Protein AF-A0A399NZ68-F1 (afdb_monomer_lite)

Secondary structure (DSSP, 8-state):
--------------------------PPP-----------------------PPPPPPTT--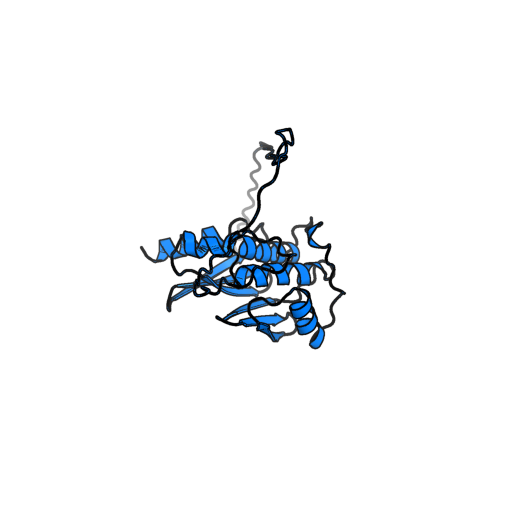SPTT--HHHHHHHHHHHHHHTSPTT---EEEEEE-SSEEEEEETTS-EEEEETT--HHHHHHHHHTTS--PPP-TTGGG---SS--HHHHHHHHHHHHHHHTHHHHHHSTT-EEEEEEEETTEEEEEEEETTEEEEEEEETTS---SHHHHHHHHHHHHT-

Organism: NCBI:txid28447

Structure (mmCIF, N/CA/C/O backbone):
data_AF-A0A399NZ68-F1
#
_entry.id   AF-A0A399NZ68-F1
#
loop_
_atom_site.group_PDB
_atom_site.id
_atom_site.type_symbol
_atom_site.label_atom_id
_atom_site.label_alt_id
_atom_site.label_comp_id
_atom_site.label_asym_id
_atom_site.label_entity_id
_atom_site.label_seq_id
_atom_site.pdbx_PDB_ins_code
_atom_site.Cartn_x
_atom_site.Cartn_y
_atom_site.Cartn_z
_atom_site.occupancy
_atom_site.B_iso_or_equiv
_atom_site.auth_seq_id
_atom_site.auth_comp_id
_atom_site.auth_asym_id
_atom_site.auth_atom_id
_atom_site.pdbx_PDB_model_num
ATOM 1 N N . MET A 1 1 ? -3.450 52.428 -11.343 1.00 41.16 1 MET A N 1
ATOM 2 C CA . MET A 1 1 ? -2.355 51.509 -11.701 1.00 41.16 1 MET A CA 1
ATOM 3 C C . MET A 1 1 ? -1.385 51.634 -10.557 1.00 41.16 1 MET A C 1
ATOM 5 O O . MET A 1 1 ? -0.646 52.602 -10.540 1.00 41.16 1 MET A O 1
ATOM 9 N N . ASP A 1 2 ? -1.506 50.747 -9.577 1.00 35.22 2 ASP A N 1
ATOM 10 C CA . ASP A 1 2 ? -0.612 50.694 -8.423 1.00 35.22 2 ASP A CA 1
ATOM 11 C C . ASP A 1 2 ? -0.151 49.241 -8.304 1.00 35.22 2 ASP A C 1
ATOM 13 O O . ASP A 1 2 ? -0.890 48.374 -7.840 1.00 35.22 2 ASP A O 1
ATOM 17 N N . GLU A 1 3 ? 1.039 48.981 -8.842 1.00 36.75 3 GLU A N 1
ATOM 18 C CA . GLU A 1 3 ? 1.852 47.810 -8.527 1.00 36.75 3 GLU A CA 1
ATOM 19 C C . GLU A 1 3 ? 2.617 48.120 -7.239 1.00 36.75 3 GLU A C 1
ATOM 21 O O . GLU A 1 3 ? 3.267 49.160 -7.132 1.00 36.75 3 GLU A O 1
ATOM 26 N N . VAL A 1 4 ? 2.550 47.214 -6.266 1.00 37.66 4 VAL A N 1
ATOM 27 C CA . VAL A 1 4 ? 3.495 47.185 -5.150 1.00 37.66 4 VAL A CA 1
ATOM 28 C C . VAL A 1 4 ? 4.084 45.785 -5.105 1.00 37.66 4 VAL A C 1
ATOM 30 O O . VAL A 1 4 ? 3.480 44.851 -4.581 1.00 37.66 4 VAL A O 1
ATOM 33 N N . ASP A 1 5 ? 5.260 45.682 -5.716 1.00 36.88 5 ASP A N 1
ATOM 34 C CA . ASP A 1 5 ? 6.226 44.606 -5.550 1.00 36.88 5 ASP A CA 1
ATOM 35 C C . ASP A 1 5 ? 6.805 44.667 -4.130 1.00 36.88 5 ASP A C 1
ATOM 37 O O . ASP A 1 5 ? 7.160 45.738 -3.627 1.00 36.88 5 ASP A O 1
ATOM 41 N N . GLY A 1 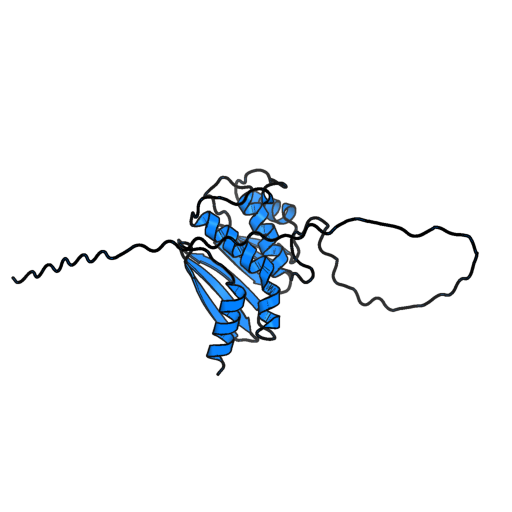6 ? 6.886 43.514 -3.474 1.00 32.22 6 GLY A N 1
ATOM 42 C CA . GLY A 1 6 ? 7.329 43.377 -2.090 1.00 32.22 6 GLY A CA 1
ATOM 43 C C . GLY A 1 6 ? 8.318 42.234 -1.937 1.00 32.22 6 GLY A C 1
ATOM 44 O O . GLY A 1 6 ? 8.004 41.222 -1.317 1.00 32.22 6 GLY A O 1
ATOM 45 N N . ASP A 1 7 ? 9.506 42.415 -2.505 1.00 33.31 7 ASP A N 1
ATOM 46 C CA . ASP A 1 7 ? 10.694 41.609 -2.238 1.00 33.31 7 ASP A CA 1
ATOM 47 C C . ASP A 1 7 ? 11.224 41.918 -0.824 1.00 33.31 7 ASP A C 1
ATOM 49 O O . ASP A 1 7 ? 11.612 43.050 -0.526 1.00 33.31 7 ASP A O 1
ATOM 53 N N . GLN A 1 8 ? 11.232 40.921 0.066 1.00 36.78 8 GLN A N 1
ATOM 54 C CA . GLN A 1 8 ? 12.065 40.931 1.271 1.00 36.78 8 GLN A CA 1
ATOM 55 C C . GLN A 1 8 ? 12.627 39.537 1.548 1.00 36.78 8 GLN A C 1
ATOM 57 O O . GLN A 1 8 ? 12.074 38.731 2.297 1.00 36.78 8 GLN A O 1
ATOM 62 N N . ALA A 1 9 ? 13.812 39.309 0.991 1.00 34.22 9 ALA A N 1
ATOM 63 C CA . ALA A 1 9 ? 14.782 38.361 1.502 1.00 34.22 9 ALA A CA 1
ATOM 64 C C . ALA A 1 9 ? 15.204 38.718 2.942 1.00 34.22 9 ALA A C 1
ATOM 66 O O . ALA A 1 9 ? 15.652 39.832 3.227 1.00 34.22 9 ALA A O 1
ATOM 67 N N . ARG A 1 10 ? 15.159 37.731 3.844 1.00 35.47 10 ARG A N 1
ATOM 68 C CA . ARG A 1 10 ? 15.997 37.701 5.049 1.00 35.47 10 ARG A CA 1
ATOM 69 C C . ARG A 1 10 ? 16.620 36.323 5.213 1.00 35.47 10 ARG A C 1
ATOM 71 O O . ARG A 1 10 ? 15.967 35.363 5.603 1.00 35.47 10 ARG A O 1
ATOM 78 N N . ALA A 1 11 ? 17.913 36.276 4.919 1.00 34.78 11 ALA A N 1
ATOM 79 C CA . ALA A 1 11 ? 18.830 35.255 5.382 1.00 34.78 11 ALA A CA 1
ATOM 80 C C . ALA A 1 11 ? 19.182 35.510 6.855 1.00 34.78 11 ALA A C 1
ATOM 82 O O . ALA A 1 11 ? 19.530 36.639 7.196 1.00 34.78 11 ALA A O 1
ATOM 83 N N . THR A 1 12 ? 19.162 34.463 7.682 1.00 36.25 12 THR A N 1
ATOM 84 C CA . THR A 1 12 ? 19.993 34.354 8.893 1.00 36.25 12 THR A CA 1
ATOM 85 C C . THR A 1 12 ? 20.240 32.883 9.240 1.00 36.25 12 THR A C 1
ATOM 87 O O . THR A 1 12 ? 19.307 32.147 9.544 1.00 36.25 12 THR A O 1
ATOM 90 N N . ASP A 1 13 ? 21.522 32.515 9.185 1.00 32.19 13 ASP A N 1
ATOM 91 C CA . ASP A 1 13 ? 22.284 31.668 10.112 1.00 32.19 13 ASP A CA 1
ATOM 92 C C . ASP A 1 13 ? 21.803 30.252 10.477 1.00 32.19 13 ASP A C 1
ATOM 94 O O . ASP A 1 13 ? 21.139 30.003 11.477 1.00 32.19 13 ASP A O 1
ATOM 98 N N . GLY A 1 14 ? 22.339 29.274 9.741 1.00 34.97 14 GLY A N 1
ATOM 99 C CA . GLY A 1 14 ? 23.570 28.599 10.172 1.00 34.97 14 GLY A CA 1
ATOM 100 C C . GLY A 1 14 ? 23.634 28.070 11.609 1.00 34.97 14 GLY A C 1
ATOM 101 O O . GLY A 1 14 ? 24.333 28.632 12.452 1.00 34.97 14 GLY A O 1
ATOM 102 N N . ARG A 1 15 ? 23.064 26.885 11.851 1.00 30.00 15 ARG A N 1
ATOM 103 C CA . ARG A 1 15 ? 23.614 25.947 12.840 1.00 30.00 15 ARG A CA 1
ATOM 104 C C . ARG A 1 15 ? 23.303 24.504 12.456 1.00 30.00 15 ARG A C 1
ATOM 106 O O . ARG A 1 15 ? 22.198 24.011 12.641 1.00 30.00 15 ARG A O 1
ATOM 113 N N . ALA A 1 16 ? 24.321 23.842 11.915 1.00 32.91 16 ALA A N 1
ATOM 114 C CA . ALA A 1 16 ? 24.354 22.402 11.742 1.00 32.91 16 ALA A CA 1
ATOM 115 C C . ALA A 1 16 ? 24.299 21.720 13.116 1.00 32.91 16 ALA A C 1
ATOM 117 O O . ALA A 1 16 ? 25.140 21.984 13.978 1.00 32.91 16 ALA A O 1
ATOM 118 N N . VAL A 1 17 ? 23.336 20.820 13.299 1.00 30.62 17 VAL A N 1
ATOM 119 C CA . VAL A 1 17 ? 23.383 19.792 14.338 1.00 30.62 17 VAL A CA 1
ATOM 120 C C . VAL A 1 17 ? 23.334 18.453 13.622 1.00 30.62 17 VAL A C 1
ATOM 122 O O . VAL A 1 17 ? 22.284 17.959 13.231 1.00 30.62 17 VAL A O 1
ATOM 125 N N . VAL A 1 18 ? 24.526 17.902 13.416 1.00 32.44 18 VAL A N 1
ATOM 126 C CA . VAL A 1 18 ? 24.733 16.489 13.117 1.00 32.44 18 VAL A CA 1
ATOM 127 C C . VAL A 1 18 ? 24.397 15.728 14.396 1.00 32.44 18 VAL A C 1
ATOM 129 O O . VAL A 1 18 ? 25.092 15.888 15.399 1.00 32.44 18 VAL A O 1
ATOM 132 N N . MET A 1 19 ? 23.353 14.902 14.377 1.00 29.70 19 MET A N 1
ATOM 133 C CA . MET A 1 19 ? 23.201 13.829 15.356 1.00 29.70 19 MET A CA 1
ATOM 134 C C . MET A 1 19 ? 23.033 12.491 14.649 1.00 29.70 19 MET A C 1
ATOM 136 O O . MET A 1 19 ? 21.978 12.115 14.155 1.00 29.70 19 MET A O 1
ATOM 140 N N . THR A 1 20 ? 24.167 11.807 14.618 1.00 34.94 20 THR A N 1
ATOM 141 C CA . THR A 1 20 ? 24.383 10.381 14.431 1.00 34.94 20 THR A CA 1
ATOM 142 C C . THR A 1 20 ? 23.454 9.554 15.322 1.00 34.94 20 THR A C 1
ATOM 144 O O . THR A 1 20 ? 23.453 9.736 16.538 1.00 34.94 20 THR A O 1
ATOM 147 N N . ALA A 1 21 ? 22.767 8.567 14.751 1.00 31.02 21 ALA A N 1
ATOM 148 C CA . ALA A 1 21 ? 22.243 7.430 15.502 1.00 31.02 21 ALA A CA 1
ATOM 149 C C . ALA A 1 21 ? 22.487 6.141 14.707 1.00 31.02 21 ALA A C 1
ATOM 151 O O . ALA A 1 21 ? 21.628 5.626 14.003 1.00 31.02 21 ALA A O 1
ATOM 152 N N . ALA A 1 22 ? 23.715 5.641 14.822 1.00 31.78 22 ALA A N 1
ATOM 153 C CA . ALA A 1 22 ? 24.040 4.246 14.588 1.00 31.78 22 ALA A CA 1
ATOM 154 C C . ALA A 1 22 ? 24.006 3.534 15.945 1.00 31.78 22 ALA A C 1
ATOM 156 O O . ALA A 1 22 ? 24.770 3.908 16.830 1.00 31.78 22 ALA A O 1
ATOM 157 N N . MET A 1 23 ? 23.170 2.509 16.111 1.00 30.14 23 MET A N 1
ATOM 158 C CA . MET A 1 23 ? 23.313 1.482 17.156 1.00 30.14 23 MET A CA 1
ATOM 159 C C . MET A 1 23 ? 22.430 0.284 16.771 1.00 30.14 23 MET A C 1
ATOM 161 O O . MET A 1 23 ? 21.221 0.411 16.668 1.00 30.14 23 MET A O 1
ATOM 165 N N . HIS A 1 24 ? 23.024 -0.797 16.260 1.00 28.67 24 HIS A N 1
ATOM 166 C CA . HIS A 1 24 ? 23.594 -1.943 16.992 1.00 28.67 24 HIS A CA 1
ATOM 167 C C . HIS A 1 24 ? 22.546 -2.947 17.491 1.00 28.67 24 HIS A C 1
ATOM 169 O O . HIS A 1 24 ? 21.906 -2.739 18.513 1.00 28.67 24 HIS A O 1
ATOM 175 N N . ALA A 1 25 ? 22.539 -4.122 16.858 1.00 29.34 25 ALA A N 1
ATOM 176 C CA . ALA A 1 25 ? 22.266 -5.391 17.527 1.00 29.34 25 ALA A CA 1
ATOM 177 C C . ALA A 1 25 ? 23.170 -6.491 16.938 1.00 29.34 25 AL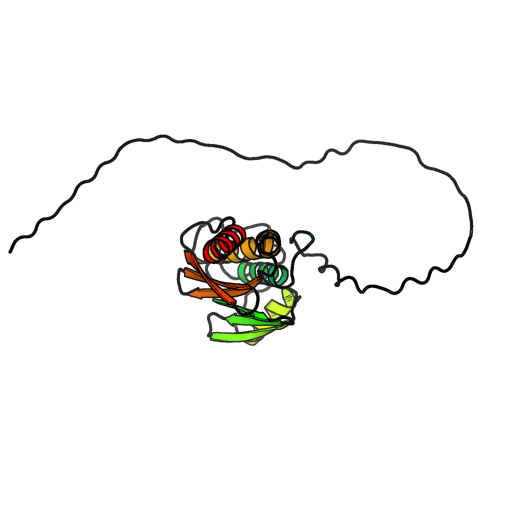A A C 1
ATOM 179 O O . ALA A 1 25 ? 22.733 -7.397 16.238 1.00 29.34 25 ALA A O 1
ATOM 180 N N . ARG A 1 26 ? 24.477 -6.398 17.221 1.00 29.95 26 ARG A N 1
ATOM 181 C CA . ARG A 1 26 ? 25.366 -7.569 17.248 1.00 29.95 26 ARG A CA 1
ATOM 182 C C . ARG A 1 26 ? 25.189 -8.212 18.619 1.00 29.95 26 ARG A C 1
ATOM 184 O O . ARG A 1 26 ? 25.733 -7.702 19.595 1.00 29.95 26 ARG A O 1
ATOM 191 N N . MET A 1 27 ? 24.425 -9.299 18.701 1.00 30.20 27 MET A N 1
ATOM 192 C CA . MET A 1 27 ? 24.427 -10.144 19.891 1.00 30.20 27 MET A CA 1
ATOM 193 C C . MET A 1 27 ? 25.594 -11.128 19.834 1.00 30.20 27 MET A C 1
ATOM 195 O O . MET A 1 27 ? 25.846 -11.813 18.846 1.00 30.20 27 MET A O 1
ATOM 199 N N . THR A 1 28 ? 26.335 -11.102 20.928 1.00 32.81 28 THR A N 1
ATOM 200 C CA . THR A 1 28 ? 27.542 -11.842 21.263 1.00 32.81 28 THR A CA 1
ATOM 201 C C . THR A 1 28 ? 27.282 -13.336 21.430 1.00 32.81 28 THR A C 1
ATOM 203 O O . THR A 1 28 ? 26.362 -13.739 22.136 1.00 32.81 28 THR A O 1
ATOM 206 N N . SER A 1 29 ? 28.163 -14.142 20.839 1.00 30.84 29 SER A N 1
ATOM 207 C CA . SER A 1 29 ? 28.297 -15.583 21.054 1.00 30.84 29 SER A CA 1
ATOM 208 C C . SER A 1 29 ? 29.484 -15.853 21.980 1.00 30.84 29 SER A C 1
ATOM 210 O O . SER A 1 29 ? 30.611 -15.586 21.575 1.00 30.84 29 SER A O 1
ATOM 212 N N . THR A 1 30 ? 29.220 -16.432 23.153 1.00 30.89 30 THR A N 1
ATOM 213 C CA . THR A 1 30 ? 30.100 -17.265 24.011 1.00 30.89 30 THR A CA 1
ATOM 214 C C . THR A 1 30 ? 29.266 -17.663 25.244 1.00 30.89 30 THR A C 1
ATOM 216 O O . THR A 1 30 ? 28.524 -16.834 25.749 1.00 30.89 30 THR A O 1
ATOM 219 N N . ALA A 1 31 ? 29.304 -18.841 25.867 1.00 30.75 31 ALA A N 1
ATOM 220 C CA . ALA A 1 31 ? 29.816 -20.177 25.589 1.00 30.75 31 ALA A CA 1
ATOM 221 C C . ALA A 1 31 ? 29.269 -21.111 26.709 1.00 30.75 31 ALA A C 1
ATOM 223 O O . ALA A 1 31 ? 29.082 -20.663 27.836 1.00 30.75 31 ALA A O 1
ATOM 224 N N . TRP A 1 32 ? 29.117 -22.404 26.388 1.00 26.27 32 TRP A N 1
ATOM 225 C CA . TRP A 1 32 ? 29.186 -23.597 27.266 1.00 26.27 32 TRP A CA 1
ATOM 226 C C . TRP A 1 32 ? 28.083 -23.923 28.295 1.00 26.27 32 TRP A C 1
ATOM 228 O O . TRP A 1 32 ? 27.949 -23.265 29.321 1.00 26.27 32 TRP A O 1
ATOM 238 N N . SER A 1 33 ? 27.479 -25.116 28.143 1.00 30.62 33 SER A N 1
ATOM 239 C CA . SER A 1 33 ? 27.712 -26.255 29.062 1.00 30.62 33 SER A CA 1
ATOM 240 C C . SER A 1 33 ? 27.206 -27.604 28.508 1.00 30.62 33 SER A C 1
ATOM 242 O O . SER A 1 33 ? 26.068 -27.715 28.075 1.00 30.62 33 SER A O 1
ATOM 244 N N . ALA A 1 34 ? 28.122 -28.582 28.537 1.00 31.95 34 ALA A N 1
ATOM 245 C CA . ALA A 1 34 ? 28.011 -30.038 28.736 1.00 31.95 34 ALA A CA 1
ATOM 246 C C . ALA A 1 34 ? 26.815 -30.856 28.181 1.00 31.95 34 ALA A C 1
ATOM 248 O O . ALA A 1 34 ? 25.660 -30.636 28.522 1.00 31.95 34 ALA A O 1
ATOM 249 N N . GLY A 1 35 ? 27.147 -31.915 27.427 1.00 27.14 35 GLY A N 1
ATOM 250 C CA . GLY A 1 35 ? 26.267 -33.053 27.116 1.00 27.14 35 GLY A CA 1
ATOM 251 C C . GLY A 1 35 ? 26.338 -34.209 28.151 1.00 27.14 35 GLY A C 1
ATOM 252 O O . GLY A 1 35 ? 26.875 -34.008 29.238 1.00 27.14 35 GLY A O 1
ATOM 253 N N . PRO A 1 36 ? 25.847 -35.426 27.816 1.00 50.81 36 PRO A N 1
ATOM 254 C CA . PRO A 1 36 ? 24.642 -36.064 28.395 1.00 50.81 36 PRO A CA 1
ATOM 255 C C . PRO A 1 36 ? 24.963 -37.373 29.179 1.00 50.81 36 PRO A C 1
ATOM 257 O O . PRO A 1 36 ? 26.151 -37.629 29.387 1.00 50.81 36 PRO A O 1
ATOM 260 N N . PRO A 1 37 ? 23.988 -38.217 29.637 1.00 42.22 37 PRO A N 1
ATOM 261 C CA . PRO A 1 37 ? 23.429 -39.286 28.763 1.00 42.22 37 PRO A CA 1
ATOM 262 C C . PRO A 1 37 ? 22.017 -39.887 29.096 1.00 42.22 37 PRO A C 1
ATOM 264 O O . PRO A 1 37 ? 21.516 -39.791 30.207 1.00 42.22 37 PRO A O 1
ATOM 267 N N . HIS A 1 38 ? 21.450 -40.576 28.086 1.00 34.78 38 HIS A N 1
ATOM 268 C CA . HIS A 1 38 ? 20.529 -41.747 28.039 1.00 34.78 38 HIS A CA 1
ATOM 269 C C . HIS A 1 38 ? 19.320 -41.960 28.992 1.00 34.78 38 HIS A C 1
ATOM 271 O O . HIS A 1 38 ? 19.464 -42.049 30.204 1.00 34.78 38 HIS A O 1
ATOM 277 N N . GLY A 1 39 ? 18.163 -42.318 28.400 1.00 29.39 39 GLY A N 1
ATOM 278 C CA . GLY A 1 39 ? 17.061 -43.056 29.052 1.00 29.39 39 GLY A CA 1
ATOM 279 C C . GLY A 1 39 ? 15.800 -43.180 28.179 1.00 29.39 39 GLY A C 1
ATOM 280 O O . GLY A 1 39 ? 15.495 -42.263 27.436 1.00 29.39 39 GLY A O 1
ATOM 281 N N . GLN A 1 40 ? 15.111 -44.322 28.221 1.00 30.02 40 GLN A N 1
ATOM 282 C CA . GLN A 1 40 ? 14.099 -44.822 27.269 1.00 30.02 40 GLN A CA 1
ATOM 283 C C . GLN A 1 40 ? 12.623 -44.589 27.679 1.00 30.02 40 GLN A C 1
ATOM 285 O O . GLN A 1 40 ? 12.333 -44.490 28.863 1.00 30.02 40 GLN A O 1
ATOM 290 N N . HIS A 1 41 ? 11.737 -44.683 26.669 1.00 30.64 41 HIS A N 1
ATOM 291 C CA . HIS A 1 41 ? 10.335 -45.170 26.642 1.00 30.64 41 HIS A CA 1
ATOM 292 C C . HIS A 1 41 ? 9.224 -44.530 27.503 1.00 30.64 41 HIS A C 1
ATOM 294 O O . HIS A 1 41 ? 9.292 -44.508 28.725 1.00 30.64 41 HIS A O 1
ATOM 300 N N . GLY A 1 42 ? 8.098 -44.221 26.839 1.00 28.91 42 GLY A N 1
ATOM 301 C CA . GLY A 1 42 ? 6.761 -44.171 27.446 1.00 28.91 42 GLY A CA 1
ATOM 302 C C . GLY A 1 42 ? 5.747 -43.363 26.632 1.00 28.91 42 GLY A C 1
ATOM 303 O O . GLY A 1 42 ? 5.821 -42.141 26.625 1.00 28.91 42 GLY A O 1
ATOM 304 N N . ASP A 1 43 ? 4.828 -44.057 25.955 1.00 33.94 43 ASP A N 1
ATOM 305 C CA . ASP A 1 43 ? 3.616 -43.513 25.328 1.00 33.94 43 ASP A CA 1
ATOM 306 C C . ASP A 1 43 ? 2.727 -42.785 26.345 1.00 33.94 43 ASP A C 1
ATOM 308 O O . ASP A 1 43 ? 2.438 -43.342 27.401 1.00 33.94 43 ASP A O 1
ATOM 312 N N . GLU A 1 44 ? 2.183 -41.624 25.974 1.00 33.75 44 GLU A N 1
ATOM 313 C CA . GLU A 1 44 ? 0.851 -41.204 26.419 1.00 33.75 44 GLU A CA 1
ATOM 314 C C . GLU A 1 44 ? 0.231 -40.228 25.408 1.00 33.75 44 GLU A C 1
ATOM 316 O O . GLU A 1 44 ? 0.783 -39.181 25.068 1.00 33.75 44 GLU A O 1
ATOM 321 N N . ALA A 1 45 ? -0.930 -40.624 24.888 1.00 37.59 45 ALA A N 1
ATOM 322 C CA . ALA A 1 45 ? -1.740 -39.856 23.963 1.00 37.59 45 ALA A CA 1
ATOM 323 C C . ALA A 1 45 ? -2.406 -38.683 24.692 1.00 37.59 45 ALA A C 1
ATOM 325 O O . ALA A 1 45 ? -3.219 -38.889 25.593 1.00 37.59 45 ALA A O 1
ATOM 326 N N . VAL A 1 46 ? -2.130 -37.458 24.246 1.00 35.72 46 VAL A N 1
ATOM 327 C CA . VAL A 1 46 ? -2.910 -36.276 24.620 1.00 35.72 46 VAL A CA 1
ATOM 328 C C . VAL A 1 46 ? -3.550 -35.709 23.362 1.00 35.72 46 VAL A C 1
ATOM 330 O O . VAL A 1 46 ? -2.904 -35.125 22.498 1.00 35.72 46 VAL A O 1
ATOM 333 N N . SER A 1 47 ? -4.857 -35.929 23.278 1.00 40.72 47 SER A N 1
ATOM 334 C CA . SER A 1 47 ? -5.773 -35.234 22.388 1.00 40.72 47 SER A CA 1
ATOM 335 C C . SER A 1 47 ? -5.831 -33.759 22.785 1.00 40.72 47 SER A C 1
ATOM 337 O O . SER A 1 47 ? -6.380 -33.430 23.835 1.00 40.72 47 SER A O 1
ATOM 339 N N . SER A 1 48 ? -5.346 -32.869 21.925 1.00 36.03 48 SER A N 1
ATOM 340 C CA . SER A 1 48 ? -5.730 -31.460 21.929 1.00 36.03 48 SER A CA 1
ATOM 341 C C . SER A 1 48 ? -6.325 -31.113 20.569 1.00 36.03 48 SER A C 1
ATOM 343 O O . SER A 1 48 ? -5.706 -31.280 19.520 1.00 36.03 48 SER A O 1
ATOM 345 N N . ALA A 1 49 ? -7.585 -30.684 20.599 1.00 36.78 49 ALA A N 1
ATOM 346 C CA . ALA A 1 49 ? -8.262 -30.084 19.467 1.00 36.78 49 ALA A CA 1
ATOM 347 C C . ALA A 1 49 ? -7.405 -28.920 18.954 1.00 36.78 49 ALA A C 1
ATOM 349 O O . ALA A 1 49 ? -7.129 -27.981 19.700 1.00 36.78 49 ALA A O 1
ATOM 350 N N . GLY A 1 50 ? -6.955 -29.023 17.704 1.00 30.47 50 GLY A N 1
ATOM 351 C CA . GLY A 1 50 ? -6.184 -27.980 17.048 1.00 30.47 50 GLY A CA 1
ATOM 352 C C . GLY A 1 50 ? -7.040 -26.731 16.902 1.00 30.47 50 GLY A C 1
ATOM 353 O O . GLY A 1 50 ? -7.926 -26.670 16.054 1.00 30.47 50 GLY A O 1
ATOM 354 N N . THR A 1 51 ? -6.774 -25.732 17.734 1.00 37.97 51 THR A N 1
ATOM 355 C CA . THR A 1 51 ? -6.930 -24.342 17.328 1.00 37.97 51 THR A CA 1
ATOM 356 C C . THR A 1 51 ? -6.048 -24.166 16.103 1.00 37.97 51 THR A C 1
ATOM 358 O O . THR A 1 51 ? -4.831 -24.308 16.200 1.00 37.97 51 THR A O 1
ATOM 361 N N . SER A 1 52 ? -6.663 -23.974 14.940 1.00 35.47 52 SER A N 1
ATOM 362 C CA . SER A 1 52 ? -5.946 -23.672 13.708 1.00 35.47 52 SER A CA 1
ATOM 363 C C . SER A 1 52 ? -5.224 -22.342 13.902 1.00 35.47 52 SER A C 1
ATOM 365 O O . SER A 1 52 ? -5.824 -21.283 13.724 1.00 35.47 52 SER A O 1
ATOM 367 N N . ASP A 1 53 ? -3.959 -22.395 14.314 1.00 41.44 53 ASP A N 1
ATOM 368 C CA . ASP A 1 53 ? -3.068 -21.252 14.188 1.00 41.44 53 ASP A CA 1
ATOM 369 C C . ASP A 1 53 ? -3.103 -20.809 12.715 1.00 41.44 53 ASP A C 1
ATOM 371 O O . ASP A 1 53 ? -3.084 -21.667 11.819 1.00 41.44 53 ASP A O 1
ATOM 375 N N . PRO A 1 54 ? -3.212 -19.498 12.428 1.00 51.31 54 PRO A N 1
ATOM 376 C CA . PRO A 1 54 ? -3.108 -19.024 11.058 1.00 51.31 54 PRO A CA 1
ATOM 377 C C . PRO A 1 54 ? -1.782 -19.524 10.469 1.00 51.31 54 PRO A C 1
ATOM 379 O O . PRO A 1 54 ? -0.784 -19.595 11.196 1.00 51.31 54 PRO A O 1
ATOM 382 N N . PRO A 1 55 ? -1.756 -19.907 9.178 1.00 47.00 55 PRO A N 1
ATOM 383 C CA . PRO A 1 55 ? -0.543 -20.421 8.562 1.00 47.00 55 PRO A CA 1
ATOM 384 C C . PRO A 1 55 ? 0.595 -19.428 8.796 1.00 47.00 55 PRO A C 1
ATOM 386 O O . PRO A 1 55 ? 0.440 -18.225 8.575 1.00 47.00 55 PRO A O 1
ATOM 389 N N . ALA A 1 56 ? 1.724 -19.941 9.289 1.00 45.72 56 ALA A N 1
ATOM 390 C CA . ALA A 1 56 ? 2.923 -19.140 9.460 1.00 45.72 56 ALA A CA 1
ATOM 391 C C . ALA A 1 56 ? 3.255 -18.456 8.122 1.00 45.72 56 ALA A C 1
ATOM 393 O O . ALA A 1 56 ? 3.121 -19.093 7.071 1.00 45.72 56 ALA A O 1
ATOM 394 N N . PRO A 1 57 ? 3.665 -17.175 8.132 1.00 44.09 57 PRO A N 1
ATOM 395 C CA . PRO A 1 57 ? 4.024 -16.497 6.898 1.00 44.09 57 PRO A CA 1
ATOM 396 C C . PRO A 1 57 ? 5.132 -17.300 6.193 1.00 44.09 57 PRO A C 1
ATOM 398 O O . PRO A 1 57 ? 6.068 -17.738 6.869 1.00 44.09 57 PRO A O 1
ATOM 401 N N . PRO A 1 58 ? 5.046 -17.520 4.866 1.00 40.59 58 PRO A N 1
ATOM 402 C CA . PRO A 1 58 ? 6.056 -18.275 4.129 1.00 40.59 58 PRO A CA 1
ATOM 403 C C . PRO A 1 58 ? 7.447 -17.657 4.342 1.00 40.59 58 PRO A C 1
ATOM 405 O O . PRO A 1 58 ? 7.564 -16.432 4.445 1.00 40.59 58 PRO A O 1
ATOM 408 N N . GLU A 1 59 ? 8.478 -18.512 4.411 1.00 40.50 59 GLU A N 1
ATOM 409 C CA . GLU A 1 59 ? 9.857 -18.296 4.918 1.00 40.50 59 GLU A CA 1
ATOM 410 C C . GLU A 1 59 ? 10.699 -17.165 4.275 1.00 40.50 59 GLU A C 1
ATOM 412 O O . GLU A 1 59 ? 11.901 -17.067 4.498 1.00 40.50 59 GLU A O 1
ATOM 417 N N . HIS A 1 60 ? 10.086 -16.227 3.561 1.00 43.12 60 HIS A N 1
ATOM 418 C CA . HIS A 1 60 ? 10.728 -15.020 3.036 1.00 43.12 60 HIS A CA 1
ATOM 419 C C . HIS A 1 60 ? 9.945 -13.747 3.371 1.00 43.12 60 HIS A C 1
ATOM 421 O O . HIS A 1 60 ? 9.882 -12.821 2.565 1.00 43.12 60 HIS A O 1
ATOM 427 N N . SER A 1 61 ? 9.247 -13.702 4.508 1.00 45.72 61 SER A N 1
ATOM 428 C CA . SER A 1 61 ? 8.636 -12.461 4.996 1.00 45.72 61 SER A CA 1
ATOM 429 C C . SER A 1 61 ? 9.628 -11.712 5.883 1.00 45.72 61 SER A C 1
ATOM 431 O O . SER A 1 61 ? 9.921 -12.159 6.988 1.00 45.72 61 SER A O 1
ATOM 433 N N . ASN A 1 62 ? 10.123 -10.561 5.422 1.00 54.12 62 ASN A N 1
ATOM 434 C CA . ASN A 1 62 ? 10.898 -9.626 6.253 1.00 54.12 62 ASN A CA 1
ATOM 435 C C . ASN A 1 62 ? 10.020 -8.885 7.279 1.00 54.12 62 ASN A C 1
ATOM 437 O O . ASN A 1 62 ? 10.499 -7.983 7.964 1.00 54.12 62 ASN A O 1
ATOM 441 N N . LEU A 1 63 ? 8.730 -9.221 7.369 1.00 54.09 63 LEU A N 1
ATOM 442 C CA . LEU A 1 63 ? 7.819 -8.554 8.281 1.00 54.09 63 LEU A CA 1
ATOM 443 C C . LEU A 1 63 ? 7.979 -9.055 9.723 1.00 54.09 63 LEU A C 1
ATOM 445 O O . LEU A 1 63 ? 8.235 -10.243 9.945 1.00 54.09 63 LEU A O 1
ATOM 449 N N . PRO A 1 64 ? 7.779 -8.171 10.717 1.00 54.09 64 PRO A N 1
ATOM 450 C CA . PRO A 1 64 ? 7.734 -8.560 12.119 1.00 54.09 64 PRO A CA 1
ATOM 451 C C . PRO A 1 64 ? 6.704 -9.670 12.386 1.00 54.09 64 PRO A C 1
ATOM 453 O O . PRO A 1 64 ? 5.701 -9.812 11.679 1.00 54.09 64 PRO A O 1
ATOM 456 N N . ARG A 1 65 ? 6.908 -10.439 13.465 1.00 53.72 65 ARG A N 1
ATOM 457 C CA . ARG A 1 65 ? 5.860 -11.333 13.989 1.00 53.72 65 ARG A CA 1
ATOM 458 C C . ARG A 1 65 ? 4.604 -10.507 14.296 1.00 53.72 65 ARG A C 1
ATOM 460 O O . ARG A 1 65 ? 4.713 -9.498 14.982 1.00 53.72 65 ARG A O 1
ATOM 467 N N . GLY A 1 66 ? 3.440 -10.960 13.821 1.00 61.62 66 GLY A N 1
ATOM 468 C CA . GLY A 1 66 ? 2.161 -10.251 13.987 1.00 61.62 66 GLY A CA 1
ATOM 469 C C . GLY A 1 66 ? 1.690 -9.464 12.759 1.00 61.62 66 GLY A C 1
ATOM 470 O O . GLY A 1 66 ? 0.688 -8.764 12.851 1.00 61.62 66 GLY A O 1
ATOM 471 N N . ALA A 1 67 ? 2.369 -9.583 11.613 1.00 66.31 67 ALA A N 1
ATOM 472 C CA . ALA A 1 67 ? 1.905 -8.984 10.365 1.00 66.31 67 ALA A CA 1
ATOM 473 C C . ALA A 1 67 ? 0.475 -9.426 10.016 1.00 66.31 67 ALA A C 1
ATOM 475 O O . ALA A 1 67 ? 0.166 -10.618 10.001 1.00 66.31 67 ALA A O 1
ATOM 476 N N . THR A 1 68 ? -0.385 -8.466 9.689 1.00 86.00 68 THR A N 1
ATOM 477 C CA . THR A 1 68 ? -1.714 -8.750 9.143 1.00 86.00 68 THR A CA 1
ATOM 478 C C . THR A 1 68 ? -1.617 -9.089 7.658 1.00 86.00 68 THR A C 1
ATOM 480 O O . THR A 1 68 ? -0.598 -8.836 7.009 1.00 86.00 68 THR A O 1
ATOM 483 N N . PHE A 1 69 ? -2.693 -9.620 7.071 1.00 86.88 69 PHE A N 1
ATOM 484 C CA . PHE A 1 69 ? -2.710 -9.897 5.631 1.00 86.88 69 PHE A CA 1
ATOM 485 C C . PHE A 1 69 ? -2.482 -8.624 4.794 1.00 86.88 69 PHE A C 1
ATOM 487 O O . PHE A 1 69 ? -1.879 -8.698 3.724 1.00 86.88 69 PHE A O 1
ATOM 494 N N . ARG A 1 70 ? -2.925 -7.456 5.292 1.00 91.88 70 ARG A N 1
ATOM 495 C CA . ARG A 1 70 ? -2.722 -6.146 4.652 1.00 91.88 70 ARG A CA 1
ATOM 496 C C . ARG A 1 70 ? -1.255 -5.754 4.687 1.00 91.88 70 ARG A C 1
ATOM 498 O O . ARG A 1 70 ? -0.701 -5.389 3.652 1.00 91.88 70 ARG A O 1
ATOM 505 N N . GLY A 1 71 ? -0.622 -5.914 5.852 1.00 90.50 71 GLY A N 1
ATOM 506 C CA . GLY A 1 71 ? 0.814 -5.716 6.007 1.00 90.50 71 GLY A CA 1
ATOM 507 C C . GLY A 1 71 ? 1.622 -6.636 5.091 1.00 90.50 71 GLY A C 1
ATOM 508 O O . GLY A 1 71 ? 2.489 -6.167 4.355 1.00 90.50 71 GLY A O 1
ATOM 509 N N . ASN A 1 72 ? 1.274 -7.929 5.038 1.00 87.88 72 ASN A N 1
ATOM 510 C CA . ASN A 1 72 ? 1.884 -8.877 4.104 1.00 87.88 72 ASN A CA 1
ATOM 511 C C . ASN A 1 72 ? 1.741 -8.414 2.652 1.00 87.88 72 ASN A C 1
ATOM 513 O O . ASN A 1 72 ? 2.746 -8.316 1.956 1.00 87.88 72 ASN A O 1
ATOM 517 N N . LEU A 1 73 ? 0.532 -8.086 2.196 1.00 91.50 73 LEU A N 1
ATOM 518 C CA . LEU A 1 73 ? 0.319 -7.674 0.809 1.00 91.50 73 LEU A CA 1
ATOM 519 C C . LEU A 1 73 ? 1.086 -6.405 0.435 1.00 91.50 73 LEU A C 1
ATOM 521 O O . LEU A 1 73 ? 1.702 -6.381 -0.626 1.00 91.50 73 LEU A O 1
ATOM 525 N N . LEU A 1 74 ? 1.110 -5.385 1.295 1.00 92.69 74 LEU A N 1
ATOM 526 C CA . LEU A 1 74 ? 1.878 -4.161 1.041 1.00 92.69 74 LEU A CA 1
ATOM 527 C C . LEU A 1 74 ? 3.385 -4.435 0.972 1.00 92.69 74 LEU A C 1
ATOM 529 O O . LEU A 1 74 ? 4.074 -3.905 0.099 1.00 92.69 74 LEU A O 1
ATOM 533 N N . SER A 1 75 ? 3.900 -5.317 1.831 1.00 88.06 75 SER A N 1
ATOM 534 C CA . SER A 1 75 ? 5.300 -5.745 1.770 1.00 88.06 75 SER A CA 1
ATOM 535 C C . SER A 1 75 ? 5.610 -6.490 0.473 1.00 88.06 75 SER A C 1
ATOM 537 O O . SER A 1 75 ? 6.555 -6.135 -0.229 1.00 88.06 75 SER A O 1
ATOM 539 N N . ARG A 1 76 ? 4.789 -7.476 0.094 1.00 90.38 76 ARG A N 1
ATOM 540 C CA . ARG A 1 76 ? 4.978 -8.229 -1.156 1.00 90.38 76 ARG A CA 1
ATOM 541 C C . ARG A 1 76 ? 4.879 -7.325 -2.378 1.00 90.38 76 ARG A C 1
ATOM 543 O O . ARG A 1 76 ? 5.726 -7.420 -3.261 1.00 90.38 76 ARG A O 1
ATOM 550 N N . LEU A 1 77 ? 3.918 -6.404 -2.391 1.00 91.88 77 LEU A N 1
ATOM 551 C CA . LEU A 1 77 ? 3.764 -5.421 -3.457 1.00 91.88 77 LEU A CA 1
ATOM 552 C C . LEU A 1 77 ? 4.984 -4.499 -3.564 1.00 91.88 77 LEU A C 1
ATOM 554 O O . LEU A 1 77 ? 5.433 -4.227 -4.672 1.00 91.88 77 LEU A O 1
ATOM 558 N N . THR A 1 78 ? 5.564 -4.078 -2.437 1.00 90.81 78 THR A N 1
ATOM 559 C CA . THR A 1 78 ? 6.799 -3.274 -2.433 1.00 90.81 78 THR A CA 1
ATOM 560 C C . THR A 1 78 ? 7.942 -4.004 -3.141 1.00 90.81 78 THR A C 1
ATOM 562 O O . THR A 1 78 ? 8.667 -3.383 -3.911 1.00 90.81 78 THR A O 1
ATOM 565 N N . LEU A 1 79 ? 8.078 -5.322 -2.945 1.00 89.25 79 LEU A N 1
ATOM 566 C CA . LEU A 1 79 ? 9.079 -6.148 -3.641 1.00 89.25 79 LEU A CA 1
ATOM 567 C C . LEU A 1 79 ? 8.832 -6.153 -5.158 1.00 89.25 79 LEU A C 1
ATOM 569 O O . LEU A 1 79 ? 9.742 -5.891 -5.947 1.00 89.25 79 LEU A O 1
ATOM 573 N N . VAL A 1 80 ? 7.588 -6.418 -5.564 1.00 92.38 80 VAL A N 1
ATOM 574 C CA . VAL A 1 80 ? 7.210 -6.493 -6.983 1.00 92.38 80 VAL A CA 1
ATOM 575 C C . VAL A 1 80 ? 7.447 -5.154 -7.684 1.00 92.38 80 VAL A C 1
ATOM 577 O O . VAL A 1 80 ? 8.054 -5.126 -8.753 1.00 92.38 80 VAL A O 1
ATOM 580 N N . GLU A 1 81 ? 7.032 -4.049 -7.065 1.00 92.25 81 GLU A N 1
ATOM 581 C CA . GLU A 1 81 ? 7.266 -2.685 -7.550 1.00 92.25 81 GLU A CA 1
ATOM 582 C C . GLU A 1 81 ? 8.761 -2.347 -7.611 1.00 92.25 81 GLU A C 1
ATOM 584 O O . GLU A 1 81 ? 9.243 -1.794 -8.597 1.00 92.25 81 GLU A O 1
ATOM 589 N N . ARG A 1 82 ? 9.536 -2.727 -6.589 1.00 89.50 82 ARG A N 1
ATOM 590 C CA . ARG A 1 82 ? 10.978 -2.454 -6.533 1.00 89.50 82 ARG A CA 1
ATOM 591 C C . ARG A 1 82 ? 11.778 -3.219 -7.592 1.00 89.50 82 ARG A C 1
ATOM 593 O O . ARG A 1 82 ? 12.839 -2.734 -7.988 1.00 89.50 82 ARG A O 1
ATOM 600 N N . SER A 1 83 ? 11.269 -4.366 -8.044 1.00 90.50 83 SER A N 1
ATOM 601 C CA . SER A 1 83 ? 11.838 -5.156 -9.149 1.00 90.50 83 SER A CA 1
ATOM 602 C C . SER A 1 83 ? 11.649 -4.492 -10.521 1.00 90.50 83 SER A C 1
ATOM 604 O O . SER A 1 83 ? 12.236 -4.932 -11.508 1.00 90.50 83 SER A O 1
ATOM 606 N N . GLN A 1 84 ? 10.821 -3.447 -10.611 1.00 90.69 84 GLN A N 1
ATOM 607 C CA . GLN A 1 84 ? 10.611 -2.703 -11.850 1.00 90.69 84 GLN A CA 1
ATOM 608 C C . GLN A 1 84 ? 11.723 -1.665 -12.073 1.00 90.69 84 GLN A C 1
ATOM 610 O O . GLN A 1 84 ? 12.431 -1.294 -11.131 1.00 90.69 84 GLN A O 1
ATOM 615 N N . PRO A 1 85 ? 11.901 -1.173 -13.317 1.00 88.62 85 PRO A N 1
ATOM 616 C CA . PRO A 1 85 ? 12.817 -0.072 -13.585 1.00 88.62 85 PRO A CA 1
ATOM 617 C C . PRO A 1 85 ? 12.534 1.137 -12.688 1.00 88.62 85 PRO A C 1
ATOM 619 O O . PRO A 1 85 ? 11.382 1.462 -12.402 1.00 88.62 85 PRO A O 1
ATOM 622 N N . GLU A 1 86 ? 13.597 1.817 -12.265 1.00 86.88 86 GLU A N 1
ATOM 623 C CA . GLU A 1 86 ? 13.498 2.961 -11.362 1.00 86.88 86 GLU A CA 1
ATOM 624 C C . GLU A 1 86 ? 12.546 4.044 -11.896 1.00 86.88 86 GLU A C 1
ATOM 626 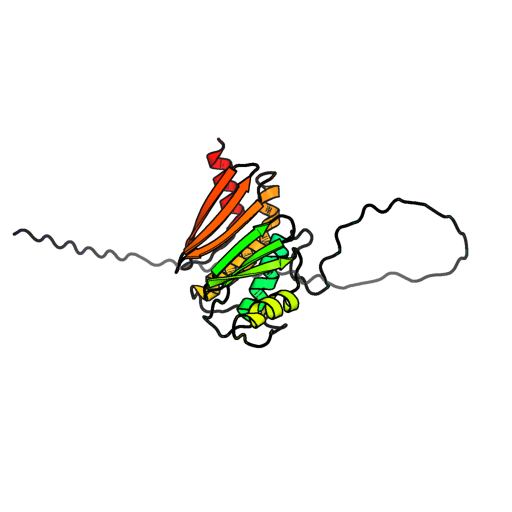O O . GLU A 1 86 ? 12.559 4.390 -13.079 1.00 86.88 86 GLU A O 1
ATOM 631 N N . GLY A 1 87 ? 11.701 4.566 -11.003 1.00 85.62 87 GLY A N 1
ATOM 632 C CA . GLY A 1 87 ? 10.699 5.583 -11.324 1.00 85.62 87 GLY A CA 1
ATOM 633 C C . GLY A 1 87 ? 9.393 5.046 -11.919 1.00 85.62 87 GLY A C 1
ATOM 634 O O . GLY A 1 87 ? 8.477 5.834 -12.162 1.00 85.62 87 GLY A O 1
ATOM 635 N N . VAL A 1 88 ? 9.265 3.734 -12.139 1.00 86.19 88 VAL A N 1
ATOM 636 C CA . VAL A 1 88 ? 8.051 3.120 -12.692 1.00 86.19 88 VAL A CA 1
ATOM 637 C C . VAL A 1 88 ? 7.174 2.575 -11.566 1.00 86.19 88 VAL A C 1
ATOM 639 O O . VAL A 1 88 ? 7.477 1.539 -10.986 1.00 86.19 88 VAL A O 1
ATOM 642 N N . ALA A 1 89 ? 6.063 3.261 -11.280 1.00 89.88 89 ALA A N 1
ATOM 643 C CA . ALA A 1 89 ? 4.987 2.713 -10.452 1.00 89.88 89 ALA A CA 1
ATOM 644 C C . ALA A 1 89 ? 4.048 1.860 -11.318 1.00 89.88 89 ALA A C 1
ATOM 646 O O . ALA A 1 89 ? 3.563 2.332 -12.354 1.00 89.88 89 ALA A O 1
ATOM 647 N N . ILE A 1 90 ? 3.768 0.627 -10.901 1.00 94.12 90 ILE A N 1
ATOM 648 C CA . ILE A 1 90 ? 2.864 -0.281 -11.629 1.00 94.12 90 ILE A CA 1
ATOM 649 C C . ILE A 1 90 ? 1.475 -0.377 -10.989 1.00 94.12 90 ILE A C 1
ATOM 651 O O . ILE A 1 90 ? 0.492 -0.611 -11.694 1.00 94.12 90 ILE A O 1
ATOM 655 N N . VAL A 1 91 ? 1.369 -0.116 -9.686 1.00 95.44 91 VAL A N 1
ATOM 656 C CA . VAL A 1 91 ? 0.127 -0.050 -8.917 1.00 95.44 91 VAL A CA 1
ATOM 657 C C . VAL A 1 91 ? -0.051 1.359 -8.357 1.00 95.44 91 VAL A C 1
ATOM 659 O O . VAL A 1 91 ? 0.809 1.906 -7.670 1.00 95.44 91 VAL A O 1
ATOM 662 N N . GLU A 1 92 ? -1.204 1.953 -8.651 1.00 95.12 92 GLU A N 1
ATOM 663 C CA . GLU A 1 92 ? -1.623 3.250 -8.114 1.00 95.12 92 GLU A CA 1
ATOM 664 C C . GLU A 1 92 ? -2.661 3.119 -7.004 1.00 95.12 92 GLU A C 1
ATOM 666 O O . GLU A 1 92 ? -2.964 4.099 -6.336 1.00 95.12 92 GLU A O 1
ATOM 671 N N . GLY A 1 93 ? -3.224 1.935 -6.775 1.00 96.56 93 GLY A N 1
ATOM 672 C CA . GLY A 1 93 ? -4.209 1.765 -5.721 1.00 96.56 93 GLY A CA 1
ATOM 673 C C . GLY A 1 93 ? -4.316 0.349 -5.196 1.00 96.56 93 GLY A C 1
ATOM 674 O O . GLY A 1 93 ? -4.132 -0.625 -5.918 1.00 96.56 93 GLY A O 1
ATOM 675 N N . VAL A 1 94 ? -4.654 0.252 -3.921 1.00 97.31 94 VAL A N 1
ATOM 676 C CA . VAL A 1 94 ? -4.870 -0.991 -3.194 1.00 97.31 94 VAL A CA 1
ATOM 677 C C . VAL A 1 94 ? -6.151 -0.829 -2.387 1.00 97.31 94 VAL A C 1
ATOM 679 O O . VAL A 1 94 ? -6.283 0.120 -1.618 1.00 97.31 94 VAL A O 1
ATOM 682 N N . GLU A 1 95 ? -7.105 -1.737 -2.566 1.00 97.69 95 GLU A N 1
ATOM 683 C CA . GLU A 1 95 ? -8.348 -1.805 -1.792 1.00 97.69 95 GLU A CA 1
ATOM 684 C C . GLU A 1 95 ? -8.405 -3.153 -1.064 1.00 97.69 95 GLU A C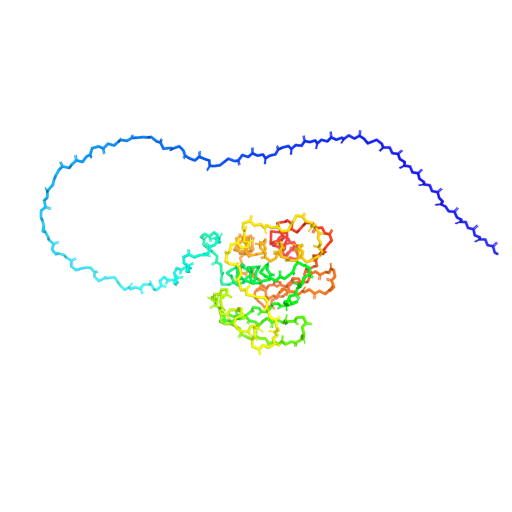 1
ATOM 686 O O . GLU A 1 95 ? -8.410 -4.209 -1.702 1.00 97.69 95 GLU A O 1
ATOM 691 N N . PHE A 1 96 ? -8.451 -3.122 0.267 1.00 95.69 96 PHE A N 1
ATOM 692 C CA . PHE A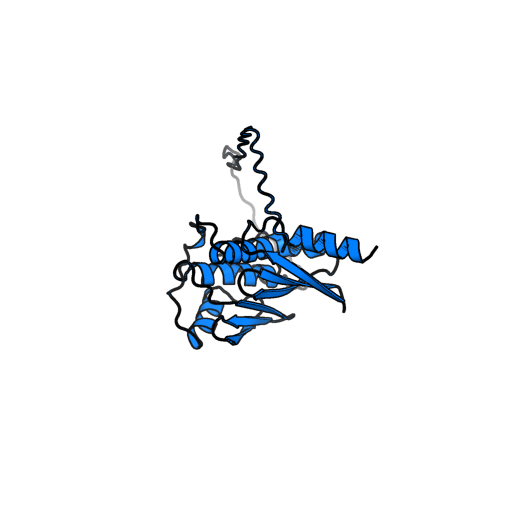 1 96 ? -8.441 -4.319 1.104 1.00 95.69 96 PHE A CA 1
ATOM 693 C C . PHE A 1 96 ? -9.866 -4.785 1.414 1.00 95.69 96 PHE A C 1
ATOM 695 O O . PHE A 1 96 ? -10.683 -4.031 1.944 1.00 95.69 96 PHE A O 1
ATOM 702 N N . ALA A 1 97 ? -10.135 -6.057 1.142 1.00 92.38 97 ALA A N 1
ATOM 703 C CA . ALA A 1 97 ? -11.296 -6.791 1.628 1.00 92.38 97 ALA A CA 1
ATOM 704 C C . ALA A 1 97 ? -10.841 -7.858 2.636 1.00 92.38 97 ALA A C 1
ATOM 706 O O . ALA A 1 97 ? -9.649 -8.078 2.820 1.00 92.38 97 ALA A O 1
ATOM 707 N N . GLU A 1 98 ? -11.786 -8.514 3.306 1.00 85.44 98 GLU A N 1
ATOM 708 C CA . GLU A 1 98 ? -11.490 -9.506 4.351 1.00 85.44 98 GLU A CA 1
ATOM 709 C C . GLU A 1 98 ? -10.667 -10.700 3.835 1.00 85.44 98 GLU A C 1
ATOM 711 O O . GLU A 1 98 ? -9.750 -11.158 4.509 1.00 85.44 98 GLU A O 1
ATOM 716 N N . ASP A 1 99 ? -10.963 -11.169 2.620 1.00 86.50 99 ASP A N 1
ATOM 717 C CA . ASP A 1 99 ? -10.382 -12.379 2.025 1.00 86.50 99 ASP A CA 1
ATOM 718 C C . ASP A 1 99 ? -9.469 -12.109 0.819 1.00 86.50 99 ASP A C 1
ATOM 720 O O . ASP A 1 99 ? -8.927 -13.029 0.203 1.00 86.50 99 ASP A O 1
ATOM 724 N N . SER A 1 100 ? -9.336 -10.848 0.418 1.00 92.56 100 SER A N 1
ATOM 725 C CA . SER A 1 100 ? -8.718 -10.488 -0.852 1.00 92.56 100 SER A CA 1
ATOM 726 C C . SER A 1 100 ? -8.340 -9.022 -0.910 1.00 92.56 100 SER A C 1
ATOM 728 O O . SER A 1 100 ? -8.644 -8.218 -0.031 1.00 92.56 100 SER A O 1
ATOM 730 N N . THR A 1 101 ? -7.639 -8.655 -1.968 1.00 96.06 101 THR A N 1
ATOM 731 C CA . THR A 1 101 ? -7.250 -7.279 -2.232 1.00 96.06 101 THR A CA 1
ATOM 732 C C . THR A 1 101 ? -7.384 -6.990 -3.709 1.00 96.06 101 THR A C 1
ATOM 734 O O . THR A 1 101 ? -7.059 -7.826 -4.551 1.00 96.06 101 THR A O 1
ATOM 737 N N . THR A 1 102 ? -7.902 -5.808 -4.020 1.00 97.94 102 THR A N 1
ATOM 738 C CA . THR A 1 102 ? -7.949 -5.306 -5.389 1.00 97.94 102 THR A CA 1
ATOM 739 C C . THR A 1 102 ? -6.782 -4.357 -5.601 1.00 97.94 102 THR A C 1
ATOM 741 O O . THR A 1 102 ? -6.694 -3.327 -4.937 1.00 97.94 102 THR A O 1
ATOM 744 N N . LEU A 1 103 ? -5.902 -4.706 -6.532 1.00 97.69 103 LEU A N 1
ATOM 745 C CA . LEU A 1 103 ? -4.850 -3.842 -7.047 1.00 97.69 103 LEU A CA 1
ATOM 746 C C . LEU A 1 103 ? -5.409 -3.040 -8.223 1.00 97.69 103 LEU A C 1
ATOM 748 O O . LEU A 1 103 ? -6.066 -3.599 -9.104 1.00 97.69 103 LEU A O 1
ATOM 752 N N . ILE A 1 104 ? -5.156 -1.739 -8.233 1.00 97.56 104 ILE A N 1
ATOM 753 C CA . ILE A 1 104 ? -5.491 -0.814 -9.315 1.00 97.56 104 ILE A CA 1
ATOM 754 C C . ILE A 1 104 ? -4.173 -0.440 -9.980 1.00 97.56 104 ILE A C 1
ATOM 756 O O . ILE A 1 104 ? -3.319 0.190 -9.354 1.00 97.56 104 ILE A O 1
ATOM 760 N N . THR A 1 105 ? -3.975 -0.877 -11.218 1.00 96.44 105 THR A N 1
ATOM 761 C CA . THR A 1 105 ? -2.736 -0.614 -11.953 1.00 96.44 105 THR A CA 1
ATOM 762 C C . THR A 1 105 ? -2.719 0.804 -12.504 1.00 96.44 105 THR A C 1
ATOM 764 O O . THR A 1 105 ? -3.769 1.383 -12.773 1.00 96.44 105 THR A O 1
ATOM 767 N N . THR A 1 106 ? -1.530 1.337 -12.780 1.00 94.00 106 THR A N 1
ATOM 768 C CA . THR A 1 106 ? -1.372 2.635 -13.469 1.00 94.00 106 THR A CA 1
ATOM 769 C C . THR A 1 106 ? -1.926 2.642 -14.900 1.00 94.00 106 THR A C 1
ATOM 771 O O . THR A 1 106 ? -2.154 3.698 -15.484 1.00 94.00 106 THR A O 1
ATOM 774 N N . SER A 1 107 ? -2.176 1.464 -15.478 1.00 91.81 107 SER A N 1
ATOM 775 C CA . SER A 1 107 ? -2.886 1.280 -16.751 1.00 91.81 107 SER A CA 1
ATOM 776 C C . SER A 1 107 ? -4.416 1.199 -16.608 1.00 91.81 107 SER A C 1
ATOM 778 O O . SER A 1 107 ? -5.113 1.052 -17.611 1.00 91.81 107 SER A O 1
ATOM 780 N N . GLY A 1 108 ? -4.951 1.304 -15.388 1.00 94.12 108 GLY A N 1
ATOM 781 C CA . GLY A 1 108 ? -6.385 1.304 -15.092 1.00 94.12 108 GLY A CA 1
ATOM 782 C C . GLY A 1 108 ? -7.021 -0.081 -14.929 1.00 94.12 108 GLY A C 1
ATOM 783 O O . GLY A 1 108 ? -8.245 -0.182 -14.805 1.00 94.12 108 GLY A O 1
ATOM 784 N N . HIS A 1 109 ? -6.235 -1.162 -14.918 1.00 97.31 109 HIS A N 1
ATOM 785 C CA . HIS A 1 109 ? -6.754 -2.503 -14.649 1.00 97.31 109 HIS A CA 1
ATOM 786 C C . HIS A 1 109 ? -7.021 -2.696 -13.156 1.00 97.31 109 HIS A C 1
ATOM 788 O O . HIS A 1 109 ? -6.286 -2.207 -12.303 1.00 97.31 109 HIS A O 1
ATOM 794 N N . ARG A 1 110 ? -8.076 -3.454 -12.843 1.00 97.75 110 ARG A N 1
ATOM 795 C CA . ARG A 1 110 ? -8.423 -3.856 -11.476 1.00 97.75 110 ARG A CA 1
ATOM 796 C C . ARG A 1 110 ? -8.229 -5.359 -11.347 1.00 97.75 110 ARG A C 1
ATOM 798 O O . ARG A 1 110 ? -8.930 -6.125 -12.004 1.00 97.75 110 ARG A O 1
ATOM 805 N N . ILE A 1 111 ? -7.276 -5.764 -10.519 1.00 97.50 111 ILE A N 1
ATOM 806 C CA . ILE A 1 111 ? -6.840 -7.153 -10.372 1.00 97.50 111 ILE A CA 1
ATOM 807 C C . ILE A 1 111 ? -7.122 -7.588 -8.945 1.00 97.50 111 ILE A C 1
ATOM 809 O O . ILE A 1 111 ? -6.669 -6.945 -8.003 1.00 97.50 111 ILE A O 1
ATOM 813 N N . ARG A 1 112 ? -7.870 -8.676 -8.772 1.00 96.94 112 ARG A N 1
ATOM 814 C CA . ARG A 1 112 ? -8.131 -9.241 -7.447 1.00 96.94 112 ARG A CA 1
ATOM 815 C C . ARG A 1 112 ? -7.105 -10.325 -7.144 1.00 96.94 112 ARG A C 1
ATOM 817 O O . ARG A 1 112 ? -6.983 -11.270 -7.916 1.00 96.94 112 ARG A O 1
ATOM 824 N N . VAL A 1 113 ? -6.430 -10.203 -6.007 1.00 95.44 113 VAL A N 1
ATOM 825 C CA . VAL A 1 113 ? -5.490 -11.197 -5.475 1.00 95.44 113 VAL A CA 1
ATOM 826 C C . VAL A 1 113 ? -5.964 -11.684 -4.096 1.00 95.44 113 VAL A C 1
ATOM 828 O O . VAL A 1 113 ? -6.557 -10.896 -3.349 1.00 95.44 113 VAL A O 1
ATOM 831 N N . PRO A 1 114 ? -5.773 -12.966 -3.738 1.00 93.00 114 PRO A N 1
ATOM 832 C CA . PRO A 1 114 ? -6.096 -13.476 -2.404 1.00 93.00 114 PRO A CA 1
ATOM 833 C C . PRO A 1 114 ? -5.363 -12.754 -1.263 1.00 93.00 114 PRO A C 1
ATOM 835 O O . PRO A 1 114 ? -4.214 -12.323 -1.411 1.00 93.00 114 PRO A O 1
ATOM 838 N N . ALA A 1 115 ? -6.003 -12.674 -0.091 1.00 81.31 115 ALA A N 1
ATOM 839 C CA . ALA A 1 115 ? -5.312 -12.325 1.146 1.00 81.31 115 ALA A CA 1
ATOM 840 C C . ALA A 1 115 ? -4.211 -13.371 1.378 1.00 81.31 115 ALA A C 1
ATOM 842 O O . ALA A 1 115 ? -4.499 -14.563 1.341 1.00 81.31 115 ALA A O 1
ATOM 843 N N . TRP A 1 116 ? -2.970 -12.919 1.589 1.00 88.56 116 TRP A N 1
ATOM 844 C CA . TRP A 1 116 ? -1.752 -13.751 1.689 1.00 88.56 116 TRP A CA 1
ATOM 845 C C . TRP A 1 116 ? -1.084 -14.195 0.386 1.00 88.56 116 TRP A C 1
ATOM 847 O O . TRP A 1 116 ? -0.215 -15.062 0.437 1.00 88.56 116 TRP A O 1
ATOM 857 N N . SER A 1 117 ? -1.397 -13.557 -0.744 1.00 90.38 117 SER A N 1
ATOM 858 C CA . SER A 1 117 ? -0.657 -13.816 -1.988 1.00 90.38 117 SER A CA 1
ATOM 859 C C . SER A 1 117 ? 0.855 -13.587 -1.824 1.00 90.38 117 SER A C 1
ATOM 861 O O . SER A 1 117 ? 1.275 -12.648 -1.130 1.00 90.38 117 SER A O 1
ATOM 863 N N . THR A 1 118 ? 1.673 -14.423 -2.464 1.00 90.56 118 THR A N 1
ATOM 864 C CA . THR A 1 118 ? 3.134 -14.251 -2.521 1.00 90.56 118 THR A CA 1
ATOM 865 C C . THR A 1 118 ? 3.536 -13.166 -3.526 1.00 90.56 118 THR A C 1
ATOM 867 O O . THR A 1 118 ? 2.713 -12.661 -4.291 1.00 90.56 118 THR A O 1
ATOM 870 N N . SER A 1 119 ? 4.815 -12.775 -3.533 1.00 91.69 119 SER A N 1
ATOM 871 C CA . SER A 1 119 ? 5.325 -11.818 -4.524 1.00 91.69 119 SER A CA 1
ATOM 872 C C . SER A 1 119 ? 5.221 -12.370 -5.949 1.00 91.69 119 SER A C 1
ATOM 874 O O . SER A 1 119 ? 4.909 -11.618 -6.866 1.00 91.69 119 SER A O 1
ATOM 876 N N . GLU A 1 120 ? 5.440 -13.673 -6.126 1.00 93.06 120 GLU A N 1
ATOM 877 C CA . GLU A 1 120 ? 5.310 -14.385 -7.399 1.00 93.06 120 GLU A CA 1
ATOM 878 C C . GLU A 1 120 ? 3.860 -14.383 -7.880 1.00 93.06 120 GLU A C 1
ATOM 880 O O . GLU A 1 120 ? 3.601 -13.991 -9.011 1.00 93.06 120 GLU A O 1
ATOM 885 N N . GLU A 1 121 ? 2.902 -14.720 -7.013 1.00 94.69 121 GLU A N 1
ATOM 886 C CA . GLU A 1 121 ? 1.475 -14.722 -7.368 1.00 94.69 121 GLU A CA 1
ATOM 887 C C . GLU A 1 121 ? 0.976 -13.317 -7.740 1.00 94.69 121 GLU A C 1
ATOM 889 O O . GLU A 1 121 ? 0.221 -13.147 -8.699 1.00 94.69 121 GLU A O 1
ATOM 894 N N . ILE A 1 122 ? 1.422 -12.286 -7.010 1.00 95.62 122 ILE A N 1
ATOM 895 C CA . ILE A 1 122 ? 1.113 -10.886 -7.336 1.00 95.62 122 ILE A CA 1
ATOM 896 C C . ILE A 1 122 ? 1.746 -10.493 -8.677 1.00 95.62 122 ILE A C 1
ATOM 898 O O . ILE A 1 122 ? 1.082 -9.864 -9.504 1.00 95.62 122 ILE A O 1
ATOM 902 N N . HIS A 1 123 ? 3.013 -10.856 -8.902 1.00 95.88 123 HIS A N 1
ATOM 903 C CA . HIS A 1 123 ? 3.727 -10.575 -10.150 1.00 95.88 123 HIS A CA 1
ATOM 904 C C . HIS A 1 123 ? 3.047 -11.242 -11.345 1.00 95.88 123 HIS A C 1
ATOM 906 O O . HIS A 1 123 ? 2.757 -10.556 -12.321 1.00 95.88 123 HIS A O 1
ATOM 912 N N . GLU A 1 124 ? 2.707 -12.527 -11.251 1.00 96.19 124 GLU A N 1
ATOM 913 C CA . GLU A 1 124 ? 2.001 -13.270 -12.298 1.00 96.19 124 GLU A CA 1
ATOM 914 C C . GLU A 1 124 ? 0.640 -12.642 -12.623 1.00 96.19 124 GLU A C 1
ATOM 916 O O . GLU A 1 124 ? 0.299 -12.457 -13.795 1.00 96.19 124 GLU A O 1
ATOM 921 N N . ALA A 1 125 ? -0.122 -12.252 -11.595 1.00 96.69 125 ALA A N 1
ATOM 922 C CA . ALA A 1 125 ? -1.418 -11.607 -11.774 1.00 96.69 125 ALA A CA 1
ATOM 923 C C . ALA A 1 125 ? -1.301 -10.256 -12.503 1.00 96.69 125 ALA A C 1
ATOM 925 O O . ALA A 1 125 ? -2.116 -9.951 -13.376 1.00 96.69 125 ALA A O 1
ATOM 926 N N . LEU A 1 126 ? -0.279 -9.457 -12.181 1.00 96.94 126 LEU A N 1
ATOM 927 C CA . LEU A 1 126 ? 0.008 -8.191 -12.860 1.00 96.94 126 LEU A CA 1
ATOM 928 C C . LEU A 1 126 ? 0.541 -8.423 -14.287 1.00 96.94 126 LEU A C 1
ATOM 930 O O . LEU A 1 126 ? 0.077 -7.779 -15.229 1.00 96.94 126 LEU A O 1
ATOM 934 N N . ALA A 1 127 ? 1.445 -9.386 -14.481 1.00 96.25 127 ALA A N 1
ATOM 935 C CA . ALA A 1 127 ? 2.038 -9.726 -15.776 1.00 96.25 127 ALA A CA 1
ATOM 936 C C . ALA A 1 127 ? 1.001 -10.192 -16.815 1.00 96.25 127 ALA A C 1
ATOM 938 O O . ALA A 1 127 ? 1.211 -10.047 -18.019 1.00 96.25 127 ALA A O 1
ATOM 939 N N . ALA A 1 128 ? -0.145 -10.714 -16.366 1.00 96.25 128 ALA A N 1
ATOM 940 C CA . ALA A 1 128 ? -1.256 -11.082 -17.240 1.00 96.25 128 ALA A CA 1
ATOM 941 C C . ALA A 1 128 ? -1.910 -9.879 -17.951 1.00 96.25 128 ALA A C 1
ATOM 943 O O . ALA A 1 128 ? -2.592 -10.067 -18.960 1.00 96.25 128 ALA A O 1
ATOM 944 N N . VAL A 1 129 ? -1.727 -8.655 -17.441 1.00 95.69 129 VAL A N 1
ATOM 945 C CA . VAL A 1 129 ? -2.365 -7.440 -17.980 1.00 95.69 129 VAL A CA 1
ATOM 946 C C . VAL A 1 129 ? -1.386 -6.319 -18.330 1.00 95.69 129 VAL A C 1
ATOM 948 O O . VAL A 1 129 ? -1.781 -5.345 -18.968 1.00 95.69 129 VAL A O 1
ATOM 951 N N . MET A 1 130 ? -0.115 -6.429 -17.943 1.00 95.06 130 MET A N 1
ATOM 952 C CA . MET A 1 130 ? 0.913 -5.446 -18.281 1.00 95.06 130 MET A CA 1
ATOM 953 C C . MET A 1 130 ? 2.298 -6.080 -18.415 1.00 95.06 130 MET A C 1
ATOM 955 O O . MET A 1 130 ? 2.564 -7.154 -17.888 1.00 95.06 130 MET A O 1
ATOM 959 N N . LEU A 1 131 ? 3.200 -5.400 -19.125 1.00 93.06 131 LEU A N 1
ATOM 960 C CA . LEU A 1 131 ? 4.590 -5.838 -19.247 1.00 93.06 131 LEU A CA 1
ATOM 961 C C . LEU A 1 131 ? 5.351 -5.495 -17.966 1.00 93.06 131 LEU A C 1
ATOM 963 O O . LEU A 1 131 ? 5.421 -4.325 -17.594 1.00 93.06 131 LEU A O 1
ATOM 967 N N . LEU A 1 132 ? 5.942 -6.507 -17.335 1.00 94.19 132 LEU A N 1
ATOM 968 C CA . LEU A 1 132 ? 6.764 -6.361 -16.136 1.00 94.19 132 LEU A CA 1
ATOM 969 C C . LEU A 1 132 ? 8.194 -6.822 -16.394 1.00 94.19 132 LEU A C 1
ATOM 971 O O . LEU A 1 132 ? 8.437 -7.731 -17.193 1.00 94.19 132 LEU A O 1
ATOM 975 N N . ALA A 1 133 ? 9.139 -6.230 -15.668 1.00 92.88 133 ALA A N 1
ATOM 976 C CA . ALA A 1 133 ? 10.458 -6.821 -15.511 1.00 92.88 133 ALA A CA 1
ATOM 977 C C . ALA A 1 133 ? 10.360 -8.132 -14.701 1.00 92.88 133 ALA A C 1
ATOM 979 O O . ALA A 1 133 ? 9.405 -8.308 -13.932 1.00 92.88 133 ALA A O 1
ATOM 980 N N . PRO A 1 134 ? 11.323 -9.061 -14.852 1.00 92.00 134 PRO A N 1
ATOM 981 C CA . PRO A 1 134 ? 11.422 -10.227 -13.979 1.00 92.00 134 PRO A CA 1
ATOM 982 C C . PRO A 1 134 ? 11.471 -9.823 -12.502 1.00 92.00 134 PRO A C 1
ATOM 984 O O . PRO A 1 134 ? 12.013 -8.773 -12.164 1.00 92.00 134 PRO A O 1
ATOM 987 N N . LEU A 1 135 ? 10.920 -10.669 -11.631 1.00 89.69 135 LEU A N 1
ATOM 988 C CA . LEU A 1 135 ? 11.000 -10.463 -10.189 1.00 89.69 135 LEU A CA 1
ATOM 989 C C . LEU A 1 135 ? 12.463 -10.555 -9.728 1.00 89.69 135 LEU A C 1
ATOM 991 O O . LEU A 1 135 ? 13.150 -11.525 -10.048 1.00 89.69 135 LEU A O 1
ATOM 995 N N . ASP A 1 136 ? 12.921 -9.562 -8.972 1.00 84.94 136 ASP A N 1
ATOM 996 C CA . ASP A 1 136 ? 14.239 -9.548 -8.343 1.00 84.94 136 ASP A CA 1
ATOM 997 C C . ASP A 1 136 ? 14.083 -9.850 -6.850 1.00 84.94 136 ASP A C 1
ATOM 999 O O . ASP A 1 136 ? 13.631 -9.019 -6.061 1.00 84.94 136 ASP A O 1
ATOM 1003 N N . THR A 1 137 ? 14.453 -11.064 -6.448 1.00 74.69 137 THR A N 1
ATOM 1004 C CA . THR A 1 137 ? 14.328 -11.521 -5.058 1.00 74.69 137 THR A CA 1
ATOM 1005 C C . THR A 1 137 ? 15.306 -10.831 -4.106 1.00 74.69 137 THR A C 1
ATOM 1007 O O . THR A 1 137 ? 15.070 -10.824 -2.898 1.00 74.69 137 THR A O 1
ATOM 1010 N N . ASP A 1 138 ? 16.373 -10.218 -4.627 1.00 73.06 138 ASP A N 1
ATOM 1011 C CA . ASP A 1 138 ? 17.395 -9.523 -3.840 1.00 73.06 138 ASP A CA 1
ATOM 1012 C C . ASP A 1 138 ? 17.133 -8.011 -3.725 1.00 73.06 138 ASP A C 1
ATOM 1014 O O . ASP A 1 138 ? 17.893 -7.287 -3.072 1.00 73.06 138 ASP A O 1
ATOM 1018 N N . CYS A 1 139 ? 16.026 -7.515 -4.289 1.00 70.00 139 CYS A N 1
ATOM 1019 C CA . CYS A 1 139 ? 15.763 -6.083 -4.433 1.00 70.00 139 CYS A CA 1
ATOM 1020 C C . CYS A 1 139 ? 15.699 -5.320 -3.091 1.00 70.00 139 CYS A C 1
ATOM 1022 O O . CYS A 1 139 ? 15.984 -4.123 -3.036 1.00 70.00 139 CYS A O 1
ATOM 1024 N N . TRP A 1 140 ? 15.392 -6.010 -1.985 1.00 65.00 140 TRP A N 1
ATOM 1025 C CA . TRP A 1 140 ? 15.374 -5.455 -0.622 1.00 65.00 140 TRP A CA 1
ATOM 1026 C C . TRP A 1 140 ? 16.742 -5.026 -0.098 1.00 65.00 140 TRP A C 1
ATOM 1028 O O . TRP A 1 140 ? 16.819 -4.217 0.825 1.00 65.00 140 TRP A O 1
ATOM 1038 N N . GLN A 1 141 ? 17.826 -5.543 -0.675 1.00 63.72 141 GLN A N 1
ATOM 1039 C CA . GLN A 1 141 ? 19.181 -5.166 -0.276 1.00 63.72 141 GLN A CA 1
ATOM 1040 C C . GLN A 1 141 ? 19.540 -3.739 -0.726 1.00 63.72 141 GLN A C 1
ATOM 1042 O O . GLN A 1 141 ? 20.551 -3.193 -0.286 1.00 63.72 141 GLN A O 1
ATOM 1047 N N . SER A 1 142 ? 18.712 -3.116 -1.577 1.00 63.78 142 SER A N 1
ATOM 1048 C CA . SER A 1 142 ? 18.905 -1.746 -2.048 1.00 63.78 142 SER A CA 1
ATOM 1049 C C . SER A 1 142 ? 17.580 -0.982 -2.140 1.00 63.78 142 SER A C 1
ATOM 1051 O O . SER A 1 142 ? 16.817 -1.104 -3.101 1.00 63.78 142 SER A O 1
ATOM 1053 N N . PHE A 1 143 ? 17.308 -0.131 -1.153 1.00 66.75 143 PHE A N 1
ATOM 1054 C CA . PHE A 1 143 ? 16.281 0.897 -1.316 1.00 66.75 143 PHE A CA 1
ATOM 1055 C C . PHE A 1 143 ? 16.792 2.019 -2.230 1.00 66.75 143 PHE A C 1
ATOM 1057 O O . PHE A 1 143 ? 17.999 2.290 -2.221 1.00 66.75 143 PHE A O 1
ATOM 1064 N N . PRO A 1 144 ? 15.914 2.664 -3.023 1.00 69.50 144 PRO A N 1
ATOM 1065 C CA . PRO A 1 144 ? 16.312 3.817 -3.818 1.00 69.50 144 PRO A CA 1
ATOM 1066 C C . PRO A 1 144 ? 16.915 4.888 -2.905 1.00 69.50 144 PRO A C 1
ATOM 1068 O O . PRO A 1 144 ? 16.342 5.220 -1.868 1.00 69.50 144 PRO A O 1
ATOM 1071 N N . TYR A 1 145 ? 18.090 5.394 -3.276 1.00 67.88 145 TYR A N 1
ATOM 1072 C CA . TYR A 1 145 ? 18.764 6.453 -2.522 1.00 67.88 145 TYR A CA 1
ATOM 1073 C C . TYR A 1 145 ? 18.123 7.821 -2.790 1.00 67.88 145 TYR A C 1
ATOM 1075 O O . TYR A 1 145 ? 18.053 8.671 -1.901 1.00 67.88 145 TYR A O 1
ATOM 1083 N N . ASP A 1 146 ? 17.622 8.012 -4.010 1.00 79.06 146 ASP A N 1
ATOM 1084 C CA . ASP A 1 146 ? 17.013 9.260 -4.440 1.00 79.06 146 ASP A CA 1
ATOM 1085 C C . ASP A 1 146 ? 15.541 9.318 -4.018 1.00 79.06 146 ASP A C 1
ATOM 1087 O O . ASP A 1 146 ? 14.737 8.434 -4.320 1.00 79.06 146 ASP A O 1
ATOM 1091 N N . MET A 1 147 ? 15.176 10.407 -3.340 1.00 81.62 147 MET A N 1
ATOM 1092 C CA . MET A 1 147 ? 13.838 10.670 -2.794 1.00 81.62 147 MET A CA 1
ATOM 1093 C C . MET A 1 147 ? 12.835 11.101 -3.879 1.00 81.62 147 MET A C 1
ATOM 1095 O O . MET A 1 147 ? 12.186 12.140 -3.780 1.00 81.62 147 MET A O 1
ATOM 1099 N N . THR A 1 148 ? 12.727 10.323 -4.953 1.00 87.44 148 THR A N 1
ATOM 1100 C CA . THR A 1 148 ? 11.712 10.533 -5.994 1.00 87.44 148 THR A CA 1
ATOM 1101 C C . THR A 1 148 ? 10.309 10.190 -5.466 1.00 87.44 148 THR A C 1
ATOM 1103 O O . THR A 1 148 ? 10.191 9.383 -4.539 1.00 87.44 148 THR A O 1
ATOM 1106 N N . PRO A 1 149 ? 9.217 10.704 -6.069 1.00 88.50 149 PRO A N 1
ATOM 1107 C CA . PRO A 1 149 ? 7.857 10.330 -5.663 1.00 88.50 149 PRO A CA 1
ATOM 1108 C C . PRO A 1 149 ? 7.589 8.821 -5.715 1.00 88.50 149 PRO A C 1
ATOM 1110 O O . PRO A 1 149 ? 6.837 8.290 -4.902 1.00 88.50 149 PRO A O 1
ATOM 1113 N N . TRP A 1 150 ? 8.229 8.111 -6.649 1.00 89.56 150 TRP A N 1
ATOM 1114 C CA . TRP A 1 150 ? 8.188 6.650 -6.714 1.00 89.56 150 TRP A CA 1
ATOM 1115 C C . TRP A 1 150 ? 8.898 6.005 -5.516 1.00 89.56 150 TRP A C 1
ATOM 1117 O O . TRP A 1 150 ? 8.322 5.141 -4.864 1.00 89.56 150 TRP A O 1
ATOM 1127 N N . ALA A 1 151 ? 10.105 6.453 -5.163 1.00 89.06 151 ALA A N 1
ATOM 1128 C CA . ALA A 1 151 ? 10.819 5.936 -3.995 1.00 89.06 151 ALA A CA 1
ATOM 1129 C C . ALA A 1 151 ? 10.057 6.194 -2.684 1.00 89.06 151 ALA A C 1
ATOM 1131 O O . ALA A 1 151 ? 9.991 5.326 -1.809 1.00 89.06 151 ALA A O 1
ATOM 1132 N N . ILE A 1 152 ? 9.430 7.366 -2.566 1.00 90.69 152 ILE A N 1
ATOM 1133 C CA . ILE A 1 152 ? 8.571 7.716 -1.432 1.00 90.69 152 ILE A CA 1
ATOM 1134 C C . ILE A 1 152 ? 7.329 6.820 -1.396 1.00 90.69 152 ILE A C 1
ATOM 1136 O O . ILE A 1 152 ? 6.972 6.329 -0.330 1.00 90.69 152 ILE A O 1
ATOM 1140 N N . TRP A 1 153 ? 6.718 6.530 -2.547 1.00 91.88 153 TRP A N 1
ATOM 1141 C CA . TRP A 1 153 ? 5.606 5.582 -2.655 1.00 91.88 153 TRP A CA 1
ATOM 1142 C C . TRP A 1 153 ? 5.980 4.170 -2.174 1.00 91.88 153 TRP A C 1
ATOM 1144 O O . TRP A 1 153 ? 5.248 3.583 -1.377 1.00 91.88 153 TRP A O 1
ATOM 1154 N N . LEU A 1 154 ? 7.150 3.652 -2.569 1.00 90.19 154 LEU A N 1
ATOM 1155 C CA . LEU A 1 154 ? 7.653 2.365 -2.064 1.00 90.19 154 LEU A CA 1
ATOM 1156 C C . LEU A 1 154 ? 7.889 2.393 -0.552 1.00 90.19 154 LEU A C 1
ATOM 1158 O O . LEU A 1 154 ? 7.549 1.446 0.156 1.00 90.19 154 LEU A O 1
ATOM 1162 N N . THR A 1 155 ? 8.471 3.488 -0.060 1.00 89.06 155 THR A N 1
ATOM 1163 C CA . THR A 1 155 ? 8.749 3.674 1.367 1.00 89.06 155 THR A CA 1
ATOM 1164 C C . THR A 1 155 ? 7.450 3.716 2.161 1.00 89.06 155 THR A C 1
ATOM 1166 O O . THR A 1 155 ? 7.356 3.071 3.198 1.00 89.06 155 THR A O 1
ATOM 1169 N N . LEU A 1 156 ? 6.424 4.397 1.644 1.00 91.69 156 LEU A N 1
ATOM 1170 C CA . LEU A 1 156 ? 5.101 4.437 2.251 1.00 91.69 156 LEU A CA 1
ATOM 1171 C C . LEU A 1 156 ? 4.482 3.038 2.330 1.00 91.69 156 LEU A C 1
ATOM 1173 O O . LEU A 1 156 ? 3.994 2.660 3.389 1.00 91.69 156 LEU A O 1
ATOM 1177 N N . HIS A 1 157 ? 4.516 2.247 1.251 1.00 91.56 157 HIS A N 1
ATOM 1178 C CA . HIS A 1 157 ? 4.023 0.867 1.299 1.00 91.56 157 HIS A CA 1
ATOM 1179 C C . HIS A 1 157 ? 4.743 0.037 2.360 1.00 91.56 157 HIS A C 1
ATOM 1181 O O . HIS A 1 157 ? 4.094 -0.696 3.104 1.00 91.56 157 HIS A O 1
ATOM 1187 N N . TYR A 1 158 ? 6.064 0.172 2.460 1.00 87.62 158 TYR A N 1
ATOM 1188 C CA . TYR A 1 158 ? 6.849 -0.547 3.453 1.00 87.62 158 TYR A CA 1
ATOM 1189 C C . TYR A 1 158 ? 6.579 -0.087 4.895 1.00 87.62 158 TYR A C 1
ATOM 1191 O O . TYR A 1 158 ? 6.458 -0.933 5.783 1.00 87.62 158 TYR A O 1
ATOM 1199 N N . ASP A 1 159 ? 6.458 1.221 5.138 1.00 88.88 159 ASP A N 1
ATOM 1200 C CA . ASP A 1 159 ? 6.142 1.789 6.457 1.00 88.88 159 ASP A CA 1
ATOM 1201 C C . ASP A 1 159 ? 4.744 1.353 6.908 1.00 88.88 159 ASP A C 1
ATOM 1203 O O . ASP A 1 159 ? 4.580 0.779 7.987 1.00 88.88 159 ASP A O 1
ATOM 1207 N N . LEU A 1 160 ? 3.752 1.496 6.018 1.00 92.44 160 LEU A N 1
ATOM 1208 C CA . LEU A 1 160 ? 2.402 0.982 6.229 1.00 92.44 160 LEU A CA 1
ATOM 1209 C C . LEU A 1 160 ? 2.419 -0.522 6.503 1.00 92.44 160 LEU A C 1
ATOM 1211 O O . LEU A 1 160 ? 1.745 -0.962 7.423 1.00 92.44 160 LEU A O 1
ATOM 1215 N N . ALA A 1 161 ? 3.194 -1.307 5.749 1.00 90.44 161 ALA A N 1
ATOM 1216 C CA . ALA A 1 161 ? 3.291 -2.751 5.942 1.00 90.44 161 ALA A CA 1
ATOM 1217 C C . ALA A 1 161 ? 3.875 -3.134 7.306 1.00 90.44 161 ALA A C 1
ATOM 1219 O O . ALA A 1 161 ? 3.378 -4.049 7.964 1.00 90.44 161 ALA A O 1
ATOM 1220 N N . SER A 1 162 ? 4.937 -2.439 7.710 1.00 85.94 162 SER A N 1
ATOM 1221 C CA . SER A 1 162 ? 5.696 -2.730 8.926 1.00 85.94 162 SER A CA 1
ATOM 1222 C C . SER A 1 162 ? 4.943 -2.323 10.187 1.00 85.94 162 SER A C 1
ATOM 1224 O O . SER A 1 162 ? 5.091 -2.972 11.220 1.00 85.94 162 SER A O 1
ATOM 1226 N N . LEU A 1 163 ? 4.143 -1.258 10.101 1.00 87.69 163 LEU A N 1
ATOM 1227 C CA . LEU A 1 163 ? 3.460 -0.657 11.242 1.00 87.69 163 LEU A CA 1
ATOM 1228 C C . LEU A 1 163 ? 1.933 -0.842 11.206 1.00 87.69 163 LEU A C 1
ATOM 1230 O O . LEU A 1 163 ? 1.242 -0.265 12.040 1.00 87.69 163 LEU A O 1
ATOM 1234 N N . GLU A 1 164 ? 1.387 -1.647 10.287 1.00 90.12 164 GLU A N 1
ATOM 1235 C CA . GLU A 1 164 ? -0.069 -1.826 10.144 1.00 90.12 164 GLU A CA 1
ATOM 1236 C C . GLU A 1 164 ? -0.729 -2.300 11.444 1.00 90.12 164 GLU A C 1
ATOM 1238 O O . GLU A 1 164 ? -1.729 -1.721 11.865 1.00 90.12 164 GLU A O 1
ATOM 1243 N N . GLY A 1 165 ? -0.120 -3.277 12.127 1.00 85.75 165 GLY A N 1
ATOM 1244 C CA . GLY A 1 165 ? -0.639 -3.810 13.391 1.00 85.75 165 GLY A CA 1
ATOM 1245 C C . GLY A 1 165 ? -0.723 -2.762 14.507 1.00 85.75 165 GLY A C 1
ATOM 1246 O O . GLY A 1 165 ? -1.581 -2.856 15.380 1.00 85.75 165 GLY A O 1
ATOM 1247 N N . HIS A 1 166 ? 0.091 -1.703 14.436 1.00 88.75 166 HIS A N 1
ATOM 1248 C CA . HIS A 1 166 ? 0.045 -0.625 15.419 1.00 88.75 166 HIS A CA 1
ATOM 1249 C C . HIS A 1 166 ? -1.200 0.259 15.299 1.00 88.75 166 HIS A C 1
ATOM 1251 O O . HIS A 1 166 ? -1.493 1.000 16.238 1.00 88.75 166 HIS A O 1
ATOM 1257 N N . LEU A 1 167 ? -1.951 0.202 14.194 1.00 92.94 167 LEU A N 1
ATOM 1258 C CA . LEU A 1 167 ? -3.241 0.890 14.107 1.00 92.94 167 LEU A CA 1
ATOM 1259 C C . LEU A 1 167 ? -4.198 0.372 15.184 1.00 92.94 167 LEU A C 1
ATOM 1261 O O . LEU A 1 167 ? -4.746 1.173 15.940 1.00 92.94 167 LEU A O 1
ATOM 1265 N N . ASP A 1 168 ? -4.333 -0.952 15.281 1.00 91.69 168 ASP A N 1
ATOM 1266 C CA . ASP A 1 168 ? -5.207 -1.620 16.248 1.00 91.69 168 ASP A CA 1
ATOM 1267 C C . ASP A 1 168 ? -4.686 -1.469 17.686 1.00 91.69 168 ASP A C 1
ATOM 1269 O O . ASP A 1 168 ? -5.466 -1.178 18.594 1.00 91.69 168 ASP A O 1
ATOM 1273 N N . ASP A 1 169 ? -3.360 -1.550 17.883 1.00 90.38 169 ASP A N 1
ATOM 1274 C CA . ASP A 1 169 ? -2.725 -1.324 19.192 1.00 90.38 169 ASP A CA 1
ATOM 1275 C C . ASP A 1 169 ? -3.065 0.062 19.776 1.00 90.38 169 ASP A C 1
ATOM 1277 O O . ASP A 1 169 ? -3.255 0.210 20.986 1.00 90.38 169 ASP A O 1
ATOM 1281 N N . ASN A 1 170 ? -3.111 1.095 18.924 1.00 90.88 170 ASN A N 1
ATOM 1282 C CA . ASN A 1 170 ? -3.373 2.477 19.337 1.00 90.88 170 ASN A CA 1
ATOM 1283 C C . ASN A 1 170 ? -4.873 2.808 19.377 1.00 90.88 170 ASN A C 1
ATOM 1285 O O . ASN A 1 170 ? -5.325 3.540 20.263 1.00 90.88 170 ASN A O 1
ATOM 1289 N N . VAL A 1 171 ? -5.651 2.295 18.421 1.00 94.88 171 VAL A N 1
ATOM 1290 C CA . VAL A 1 171 ? -7.104 2.472 18.335 1.00 94.88 171 VAL A CA 1
ATOM 1291 C C . VAL A 1 171 ? -7.747 1.115 18.020 1.00 94.88 171 VAL A C 1
ATOM 1293 O O . VAL A 1 171 ? -7.801 0.729 16.853 1.00 94.88 171 VAL A O 1
ATOM 1296 N N . PRO A 1 172 ? -8.311 0.417 19.024 1.00 94.19 172 PRO A N 1
ATOM 1297 C CA . PRO A 1 172 ? -8.890 -0.908 18.819 1.00 94.19 172 PRO A CA 1
ATOM 1298 C C . PRO A 1 172 ? -9.980 -0.927 17.739 1.00 94.19 172 PRO A C 1
ATOM 1300 O O . PRO A 1 172 ? -10.933 -0.145 17.790 1.00 94.19 172 PRO A O 1
ATOM 1303 N N . GLY A 1 173 ? -9.851 -1.846 16.784 1.00 92.19 173 GLY A N 1
ATOM 1304 C CA . GLY A 1 173 ? -10.693 -2.027 15.603 1.00 92.19 173 GLY A CA 1
ATOM 1305 C C . GLY A 1 173 ? -10.262 -1.222 14.370 1.00 92.19 173 GLY A C 1
ATOM 1306 O O . GLY A 1 173 ? -10.886 -1.371 13.311 1.00 92.19 173 GLY A O 1
ATOM 1307 N N . LEU A 1 174 ? -9.241 -0.364 14.483 1.00 95.81 174 LEU A N 1
ATOM 1308 C CA . LEU A 1 174 ? -8.750 0.452 13.375 1.00 95.81 174 LEU A CA 1
ATOM 1309 C C . LEU A 1 174 ? -7.900 -0.387 12.415 1.00 95.81 174 LEU A C 1
ATOM 1311 O O . LEU A 1 174 ? -6.971 -1.072 12.825 1.00 95.81 174 LEU A O 1
ATOM 1315 N N . HIS A 1 175 ? -8.195 -0.305 11.121 1.00 94.19 175 HIS A N 1
ATOM 1316 C CA . HIS A 1 175 ? -7.479 -1.061 10.090 1.00 94.19 175 HIS A CA 1
ATOM 1317 C C . HIS A 1 175 ? -7.380 -0.287 8.774 1.00 94.19 175 HIS A C 1
ATOM 1319 O O . HIS A 1 175 ? -8.176 0.618 8.507 1.00 94.19 175 HIS A O 1
ATOM 1325 N N . LEU A 1 176 ? -6.431 -0.664 7.910 1.00 95.62 176 LEU A N 1
ATOM 1326 C CA . LEU A 1 176 ? -6.338 -0.110 6.555 1.00 95.62 176 LEU A CA 1
ATOM 1327 C C . LEU A 1 176 ? -7.488 -0.611 5.666 1.00 95.62 176 LEU A C 1
ATOM 1329 O O . LEU A 1 176 ? -7.822 -1.794 5.642 1.00 95.62 176 LEU A O 1
ATOM 1333 N N . VAL A 1 177 ? -8.080 0.289 4.888 1.00 97.06 177 VAL A N 1
ATOM 1334 C CA . VAL A 1 177 ? -9.159 -0.019 3.933 1.00 97.06 177 VAL A CA 1
ATOM 1335 C C . VAL A 1 177 ? -8.684 0.188 2.504 1.00 97.06 177 VAL A C 1
ATOM 1337 O O . VAL A 1 177 ? -8.941 -0.654 1.647 1.00 97.06 177 VAL A O 1
ATOM 1340 N N . ALA A 1 178 ? -7.974 1.283 2.240 1.00 97.50 178 ALA A N 1
ATOM 1341 C CA . ALA A 1 178 ? -7.411 1.542 0.925 1.00 97.50 178 ALA A CA 1
ATOM 1342 C C . ALA A 1 178 ? -6.178 2.443 0.996 1.00 97.50 178 ALA A C 1
ATOM 1344 O O . ALA A 1 178 ? -6.054 3.270 1.899 1.00 97.50 178 ALA A O 1
ATOM 1345 N N . VAL A 1 179 ? -5.304 2.313 0.005 1.00 97.00 179 VAL A N 1
ATOM 1346 C CA . VAL A 1 179 ? -4.172 3.211 -0.247 1.00 97.00 179 VAL A CA 1
ATOM 1347 C C . VAL A 1 179 ? -4.201 3.543 -1.731 1.00 97.00 179 VAL A C 1
ATOM 1349 O O . VAL A 1 179 ? -4.259 2.634 -2.551 1.00 97.00 179 VAL A O 1
ATOM 1352 N N . GLN A 1 180 ? -4.220 4.820 -2.094 1.00 96.50 180 GLN A N 1
ATOM 1353 C CA . GLN A 1 180 ? -4.295 5.260 -3.488 1.00 96.50 180 GLN A CA 1
ATOM 1354 C C . GLN A 1 180 ? -3.310 6.390 -3.741 1.00 96.50 180 GLN A C 1
ATOM 1356 O O . GLN A 1 180 ? -3.191 7.295 -2.924 1.00 96.50 180 GLN A O 1
ATOM 1361 N N . ARG A 1 181 ? -2.644 6.367 -4.887 1.00 94.44 181 ARG A N 1
ATOM 1362 C CA . ARG A 1 181 ? -1.789 7.430 -5.388 1.00 94.44 181 ARG A CA 1
ATOM 1363 C C . ARG A 1 181 ? -2.576 8.295 -6.363 1.00 94.44 181 ARG A C 1
ATOM 1365 O O . ARG A 1 181 ? -3.187 7.795 -7.297 1.00 94.44 181 ARG A O 1
ATOM 1372 N N . ASP A 1 182 ? -2.516 9.597 -6.150 1.00 89.94 182 ASP A N 1
ATOM 1373 C CA . ASP A 1 182 ? -3.095 10.636 -6.992 1.00 89.94 182 ASP A CA 1
ATOM 1374 C C . ASP A 1 182 ? -1.989 11.658 -7.286 1.00 89.94 182 ASP A C 1
ATOM 1376 O O . ASP A 1 182 ? -1.746 12.596 -6.523 1.00 89.94 182 ASP A O 1
ATOM 1380 N N . GLY A 1 183 ? -1.212 11.386 -8.339 1.00 87.31 183 GLY A N 1
ATOM 1381 C CA . GLY A 1 183 ? -0.013 12.154 -8.672 1.00 87.31 183 GLY A CA 1
ATOM 1382 C C . GLY A 1 183 ? 1.044 12.107 -7.563 1.00 87.31 183 GLY A C 1
ATOM 1383 O O . GLY A 1 183 ? 1.655 11.065 -7.316 1.00 87.31 183 GLY A O 1
ATOM 1384 N N . GLU A 1 184 ? 1.265 13.252 -6.918 1.00 90.38 184 GLU A N 1
ATOM 1385 C CA . GLU A 1 184 ? 2.231 13.451 -5.826 1.00 90.38 184 GLU A CA 1
ATOM 1386 C C . GLU A 1 184 ? 1.595 13.339 -4.431 1.00 90.38 184 GLU A C 1
ATOM 1388 O O . GLU A 1 184 ? 2.209 13.705 -3.433 1.00 90.38 184 GLU A O 1
ATOM 1393 N N . LEU A 1 185 ? 0.364 12.839 -4.334 1.00 93.50 185 LEU A N 1
ATOM 1394 C CA . LEU A 1 185 ? -0.334 12.637 -3.069 1.00 93.50 185 LEU A CA 1
ATOM 1395 C C . LEU A 1 185 ? -0.745 11.171 -2.928 1.00 93.50 185 LEU A C 1
ATOM 1397 O O . LEU A 1 185 ? -1.329 10.595 -3.841 1.00 93.50 185 LEU A O 1
ATOM 1401 N N . ALA A 1 186 ? -0.514 10.579 -1.761 1.00 95.50 186 ALA A N 1
ATOM 1402 C CA . ALA A 1 186 ? -1.154 9.334 -1.368 1.00 95.50 186 ALA A CA 1
ATOM 1403 C C . ALA A 1 186 ? -2.381 9.621 -0.497 1.00 95.50 186 ALA A C 1
ATOM 1405 O O . ALA A 1 186 ? -2.318 10.360 0.484 1.00 95.50 186 ALA A O 1
ATOM 1406 N N . ARG A 1 187 ? -3.516 9.018 -0.840 1.00 96.75 187 ARG A N 1
ATOM 1407 C CA . ARG A 1 187 ? -4.732 8.998 -0.035 1.00 96.75 187 ARG A CA 1
ATOM 1408 C C . ARG A 1 187 ? -4.847 7.648 0.653 1.00 96.75 187 ARG A C 1
ATOM 1410 O O . ARG A 1 187 ? -5.019 6.622 -0.003 1.00 96.75 187 ARG A O 1
ATOM 1417 N N . ILE A 1 188 ? -4.806 7.668 1.976 1.00 97.06 188 ILE A N 1
ATOM 1418 C CA . ILE A 1 188 ? -4.934 6.484 2.820 1.00 97.06 188 ILE A CA 1
ATOM 1419 C C . ILE A 1 188 ? -6.303 6.525 3.483 1.00 97.06 188 ILE A C 1
ATOM 1421 O O . ILE A 1 188 ? -6.730 7.558 4.002 1.00 97.06 188 ILE A O 1
ATOM 1425 N N . VAL A 1 189 ? -7.011 5.404 3.441 1.00 97.50 189 VAL A N 1
ATOM 1426 C CA . VAL A 1 189 ? -8.313 5.242 4.077 1.00 97.50 189 VAL A CA 1
ATOM 1427 C C . VAL A 1 189 ? -8.189 4.204 5.173 1.00 97.50 189 VAL A C 1
ATOM 1429 O O . VAL A 1 189 ? -7.792 3.070 4.905 1.00 97.50 189 VAL A O 1
ATOM 1432 N N . THR A 1 190 ? -8.571 4.580 6.387 1.00 97.12 190 THR A N 1
ATOM 1433 C CA . THR A 1 190 ? -8.691 3.674 7.532 1.00 97.12 190 THR A CA 1
ATOM 1434 C C . THR A 1 190 ? -10.163 3.441 7.868 1.00 97.12 190 THR A C 1
ATOM 1436 O O . THR A 1 190 ? -11.035 4.253 7.540 1.00 97.12 190 THR A O 1
ATOM 1439 N N . GLY A 1 191 ? -10.463 2.295 8.473 1.00 96.44 191 GLY A N 1
ATOM 1440 C CA . GLY A 1 191 ? -11.808 1.892 8.870 1.00 96.44 191 GLY A CA 1
ATOM 1441 C C . GLY A 1 191 ? -11.887 1.582 10.356 1.00 96.44 191 GLY A C 1
ATOM 1442 O O . GLY A 1 191 ? -10.984 0.952 10.897 1.00 96.44 191 GLY A O 1
ATOM 1443 N N . LEU A 1 192 ? -12.982 1.999 10.995 1.00 96.06 192 LEU A N 1
ATOM 1444 C CA . LEU A 1 192 ? -13.308 1.676 12.385 1.00 96.06 192 LEU A CA 1
ATOM 1445 C C . LEU A 1 192 ? -14.817 1.425 12.488 1.00 96.06 192 LEU A C 1
ATOM 1447 O O . LEU A 1 192 ? -15.614 2.359 12.418 1.00 96.06 192 LEU A O 1
ATOM 1451 N N . GLY A 1 193 ? -15.217 0.157 12.601 1.00 92.38 193 GLY A N 1
ATOM 1452 C CA . GLY A 1 193 ? -16.618 -0.228 12.407 1.00 92.38 193 GLY A CA 1
ATOM 1453 C C . GLY A 1 193 ? -17.127 0.213 11.026 1.00 92.38 193 GLY A C 1
ATOM 1454 O O . GLY A 1 193 ? -16.485 -0.056 10.003 1.00 92.38 193 GLY A O 1
ATOM 1455 N N . ASP A 1 194 ? -18.248 0.935 11.011 1.00 93.06 194 ASP A N 1
ATOM 1456 C CA . ASP A 1 194 ? -18.865 1.470 9.788 1.00 93.06 194 ASP A CA 1
ATOM 1457 C C . ASP A 1 194 ? -18.244 2.799 9.325 1.00 93.06 194 ASP A C 1
ATOM 1459 O O . ASP A 1 194 ? -18.514 3.271 8.218 1.00 93.06 194 ASP A O 1
ATOM 1463 N N . GLU A 1 195 ? -17.391 3.411 10.148 1.00 96.44 195 GLU A N 1
ATOM 1464 C CA . GLU A 1 195 ? -16.766 4.693 9.840 1.00 96.44 195 GLU A CA 1
ATOM 1465 C C . GLU A 1 195 ? -15.524 4.519 8.956 1.00 96.44 195 GLU A C 1
ATOM 1467 O O . GLU A 1 195 ? -14.847 3.479 8.945 1.00 96.44 195 GLU A O 1
ATOM 1472 N N . ARG A 1 196 ? -15.237 5.561 8.171 1.00 96.56 196 ARG A N 1
ATOM 1473 C CA . ARG A 1 196 ? -14.085 5.641 7.271 1.00 96.56 196 ARG A CA 1
ATOM 1474 C C . ARG A 1 196 ? -13.416 6.997 7.426 1.00 96.56 196 ARG A C 1
ATOM 1476 O O . ARG A 1 196 ? -14.069 8.026 7.255 1.00 96.56 196 ARG A O 1
ATOM 1483 N N . PHE A 1 197 ? -12.113 6.988 7.667 1.00 96.50 197 PHE A N 1
ATOM 1484 C CA . PHE A 1 197 ? -11.299 8.192 7.805 1.00 96.50 197 PHE A CA 1
ATOM 1485 C C . PHE A 1 197 ? -10.330 8.272 6.634 1.00 96.50 197 PHE A C 1
ATOM 1487 O O . PHE A 1 197 ? -9.791 7.258 6.193 1.00 96.50 197 PHE A O 1
ATOM 1494 N N . ARG A 1 198 ? -10.171 9.469 6.069 1.00 95.88 198 ARG A N 1
ATOM 1495 C CA . ARG A 1 198 ? -9.336 9.713 4.890 1.00 95.88 198 ARG A CA 1
ATOM 1496 C C . ARG A 1 198 ? -8.195 10.631 5.275 1.00 95.88 198 ARG A C 1
ATOM 1498 O O . ARG A 1 198 ? -8.443 11.701 5.819 1.00 95.88 198 ARG A O 1
ATOM 1505 N N . HIS A 1 199 ? -6.990 10.237 4.901 1.00 95.00 199 HIS A N 1
ATOM 1506 C CA . HIS A 1 199 ? -5.759 10.922 5.254 1.00 95.00 199 HIS A CA 1
ATOM 1507 C C . HIS A 1 199 ? -4.931 11.149 3.990 1.00 95.00 199 HIS A C 1
ATOM 1509 O O . HIS A 1 199 ? -4.878 10.283 3.114 1.00 95.00 199 HIS A O 1
ATOM 1515 N N . GLY A 1 200 ? -4.337 12.334 3.865 1.00 94.00 200 GLY A N 1
ATOM 1516 C CA . GLY A 1 200 ? -3.467 12.692 2.748 1.00 94.00 200 GLY A CA 1
ATOM 1517 C C . GLY A 1 200 ? -2.011 12.691 3.190 1.00 94.00 200 GLY A C 1
ATOM 1518 O O . GLY A 1 200 ? -1.684 13.340 4.177 1.00 94.00 200 GLY A O 1
ATOM 1519 N N . VAL A 1 201 ? -1.155 11.995 2.448 1.00 93.00 201 VAL A N 1
ATOM 1520 C CA . VAL A 1 201 ? 0.292 11.932 2.678 1.00 93.00 201 VAL A CA 1
ATOM 1521 C C . VAL A 1 201 ? 1.002 12.434 1.421 1.00 93.00 201 VAL A C 1
ATOM 1523 O O . VAL A 1 201 ? 0.875 11.799 0.369 1.00 93.00 201 VAL A O 1
ATOM 1526 N N . PRO A 1 202 ? 1.709 13.575 1.476 1.00 91.75 202 PRO A N 1
ATOM 1527 C CA . PRO A 1 202 ? 2.494 14.060 0.347 1.00 91.75 202 PRO A CA 1
ATOM 1528 C C . PRO A 1 202 ? 3.598 13.066 -0.029 1.00 91.75 202 PRO A C 1
ATOM 1530 O O . PRO A 1 202 ? 4.314 12.563 0.831 1.00 91.75 202 PRO A O 1
ATOM 1533 N N . LEU A 1 203 ? 3.782 12.821 -1.325 1.00 90.94 203 LEU A N 1
ATOM 1534 C CA . LEU A 1 203 ? 4.864 11.991 -1.868 1.00 90.94 203 LEU A CA 1
ATOM 1535 C C . LEU A 1 203 ? 6.087 12.834 -2.257 1.00 90.94 203 LEU A C 1
ATOM 1537 O O . LEU A 1 203 ? 6.797 12.522 -3.210 1.00 90.94 203 LEU A O 1
ATOM 1541 N N . THR A 1 204 ? 6.305 13.925 -1.527 1.00 89.12 204 THR A N 1
ATOM 1542 C CA . THR A 1 204 ? 7.416 14.871 -1.706 1.00 89.12 204 THR A CA 1
ATOM 1543 C C . THR A 1 204 ? 8.370 14.883 -0.509 1.00 89.12 204 THR A C 1
ATOM 1545 O O . THR A 1 204 ? 9.412 15.531 -0.562 1.00 89.12 204 THR A O 1
ATOM 1548 N N . GLU A 1 205 ? 8.027 14.178 0.572 1.00 84.44 205 GLU A N 1
ATOM 1549 C CA . GLU A 1 205 ? 8.804 14.076 1.810 1.00 84.44 205 GLU A CA 1
ATOM 1550 C C . GLU A 1 205 ? 8.823 12.636 2.348 1.00 84.44 205 GLU A C 1
ATOM 1552 O O . GLU A 1 205 ? 8.110 11.765 1.852 1.00 84.44 205 GLU A O 1
ATOM 1557 N N . GLN A 1 206 ? 9.686 12.353 3.330 1.00 80.56 206 GLN A N 1
ATOM 1558 C CA . GLN A 1 206 ? 9.799 11.006 3.900 1.00 80.56 206 GLN A CA 1
ATOM 1559 C C . GLN A 1 206 ? 8.538 10.635 4.705 1.00 80.56 206 GLN A C 1
ATOM 1561 O O . GLN A 1 206 ? 8.209 11.349 5.653 1.00 80.56 206 GLN A O 1
ATOM 1566 N N . PRO A 1 207 ? 7.873 9.503 4.401 1.00 79.81 207 PRO A N 1
ATOM 1567 C CA . PRO A 1 207 ? 6.650 9.089 5.075 1.00 79.81 207 PRO A CA 1
ATOM 1568 C C . PRO A 1 207 ? 7.007 8.234 6.297 1.00 79.81 207 PRO A C 1
ATOM 1570 O O . PRO A 1 207 ? 6.911 7.012 6.253 1.00 79.81 207 PRO A O 1
ATOM 1573 N N . LEU A 1 208 ? 7.503 8.858 7.365 1.00 78.00 208 LEU A N 1
ATOM 1574 C CA . LEU A 1 208 ? 7.901 8.143 8.581 1.00 78.00 208 LEU A CA 1
ATOM 1575 C C . LEU A 1 208 ? 6.731 8.034 9.560 1.00 78.00 208 LEU A C 1
ATOM 1577 O O . LEU A 1 208 ? 6.122 9.046 9.890 1.00 78.00 208 LEU A O 1
ATOM 1581 N N . ALA A 1 209 ? 6.500 6.828 10.091 1.00 82.44 209 ALA A N 1
ATOM 1582 C CA . ALA A 1 209 ? 5.536 6.557 11.160 1.00 82.44 209 ALA A CA 1
ATOM 1583 C C . ALA A 1 209 ? 4.073 6.889 10.810 1.00 82.44 209 ALA A C 1
ATOM 1585 O O . ALA A 1 209 ? 3.263 7.154 11.702 1.00 82.44 209 ALA A O 1
ATOM 1586 N N . ILE A 1 210 ? 3.709 6.802 9.526 1.00 90.31 210 ILE A N 1
ATOM 1587 C CA . ILE A 1 210 ? 2.384 7.204 9.042 1.00 90.31 210 ILE A CA 1
ATOM 1588 C C . ILE A 1 210 ? 1.264 6.460 9.782 1.00 90.31 210 ILE A C 1
ATOM 1590 O O . ILE A 1 210 ? 0.370 7.137 10.284 1.00 90.31 210 ILE A O 1
ATOM 1594 N N . PRO A 1 211 ? 1.281 5.120 9.957 1.00 86.75 211 PRO A N 1
ATOM 1595 C CA . PRO A 1 211 ? 0.214 4.429 10.688 1.00 86.75 211 PRO A CA 1
ATOM 1596 C C . PRO A 1 211 ? -0.059 4.975 12.091 1.00 86.75 211 PRO A C 1
ATOM 1598 O O . PRO A 1 211 ? -1.215 5.071 12.501 1.00 86.75 211 PRO A O 1
ATOM 1601 N N . VAL A 1 212 ? 0.983 5.381 12.815 1.00 87.12 212 VAL A N 1
ATOM 1602 C CA . VAL A 1 212 ? 0.842 5.936 14.165 1.00 87.12 212 VAL A CA 1
ATOM 1603 C C . VAL A 1 212 ? 0.124 7.288 14.115 1.00 87.12 212 VAL A C 1
ATOM 1605 O O . VAL A 1 212 ? -0.816 7.513 14.882 1.00 87.12 212 VAL A O 1
ATOM 1608 N N . ASP A 1 213 ? 0.492 8.154 13.169 1.00 91.19 213 ASP A N 1
ATOM 1609 C CA . ASP A 1 213 ? -0.158 9.454 12.969 1.00 91.19 213 ASP A CA 1
ATOM 1610 C C . ASP A 1 213 ? -1.637 9.305 12.585 1.00 91.19 213 ASP A C 1
ATOM 1612 O O . ASP A 1 213 ? -2.494 10.007 13.133 1.00 91.19 213 ASP A O 1
ATOM 1616 N N . LEU A 1 214 ? -1.963 8.339 11.714 1.00 93.50 214 LEU A N 1
ATOM 1617 C CA . LEU A 1 214 ? -3.349 8.021 11.347 1.00 93.50 214 LEU A CA 1
ATOM 1618 C C . LEU A 1 214 ? -4.168 7.625 12.583 1.00 93.50 214 LEU A C 1
ATOM 1620 O O . LEU A 1 214 ? -5.278 8.125 12.782 1.00 93.50 214 LEU A O 1
ATOM 1624 N N . ALA A 1 215 ? -3.618 6.754 13.436 1.00 91.81 215 ALA A N 1
ATOM 1625 C CA . ALA A 1 215 ? -4.284 6.316 14.659 1.00 91.81 215 ALA A CA 1
ATOM 1626 C C . ALA A 1 215 ? -4.543 7.487 15.620 1.00 91.81 215 ALA A C 1
ATOM 1628 O O . ALA A 1 215 ? -5.655 7.633 16.140 1.00 91.81 215 ALA A O 1
ATOM 1629 N N . PHE A 1 216 ? -3.559 8.370 15.814 1.00 92.69 216 PHE A N 1
ATOM 1630 C CA . PHE A 1 216 ? -3.732 9.570 16.635 1.00 92.69 216 PHE A CA 1
ATOM 1631 C C . PHE A 1 216 ? -4.780 10.527 16.069 1.00 92.69 216 PHE A C 1
ATOM 1633 O O . PHE A 1 216 ? -5.584 11.077 16.830 1.00 92.69 216 PHE A O 1
ATOM 1640 N N . GLU A 1 217 ? -4.807 10.723 14.751 1.00 93.25 217 GLU A N 1
ATOM 1641 C CA . GLU A 1 217 ? -5.797 11.581 14.110 1.00 93.25 217 GLU A CA 1
ATOM 1642 C C . GLU A 1 217 ? -7.220 11.053 14.325 1.00 93.25 217 GLU A C 1
ATOM 1644 O O . GLU A 1 217 ? -8.099 11.813 14.741 1.00 93.25 217 GLU A O 1
ATOM 1649 N N . VAL A 1 218 ? -7.440 9.748 14.140 1.00 93.81 218 VAL A N 1
ATOM 1650 C CA . VAL A 1 218 ? -8.739 9.114 14.407 1.00 93.81 218 VAL A CA 1
ATOM 1651 C C . VAL A 1 218 ? -9.119 9.243 15.882 1.00 93.81 218 VAL A C 1
ATOM 1653 O O . VAL A 1 218 ? -10.238 9.649 16.201 1.00 93.81 218 VAL A O 1
ATOM 1656 N N . ALA A 1 219 ? -8.190 8.969 16.804 1.00 91.88 219 ALA A N 1
ATOM 1657 C CA . ALA A 1 219 ? -8.436 9.105 18.239 1.00 91.88 219 ALA A CA 1
ATOM 1658 C C . ALA A 1 219 ? -8.824 10.540 18.636 1.00 91.88 219 ALA A C 1
ATOM 1660 O O . ALA A 1 219 ? -9.653 10.731 19.529 1.00 91.88 219 ALA A O 1
ATOM 1661 N N . ARG A 1 220 ? -8.248 11.552 17.973 1.00 91.81 220 ARG A N 1
ATOM 1662 C CA . ARG A 1 220 ? -8.576 12.969 18.181 1.00 91.81 220 ARG A CA 1
ATOM 1663 C C . ARG A 1 220 ? -9.979 13.316 17.689 1.00 91.81 220 ARG A C 1
ATOM 1665 O O . ARG A 1 220 ? -10.670 14.057 18.375 1.00 91.81 220 ARG A O 1
ATOM 1672 N N . LEU A 1 221 ? -10.396 12.800 16.533 1.00 89.81 221 LEU A N 1
ATOM 1673 C CA . LEU A 1 221 ? -11.712 13.087 15.941 1.00 89.81 221 LEU A CA 1
ATOM 1674 C C . LEU A 1 221 ? -12.885 12.495 16.737 1.00 89.81 221 LEU A C 1
ATOM 1676 O O . LEU A 1 221 ? -14.015 12.948 16.582 1.00 89.81 221 LEU A O 1
ATOM 1680 N N . ARG A 1 222 ? -12.625 11.497 17.589 1.00 85.25 222 ARG A N 1
ATOM 1681 C CA . ARG A 1 222 ? -13.640 10.837 18.428 1.00 85.25 222 ARG A CA 1
ATOM 1682 C C . ARG A 1 222 ? -13.861 11.488 19.800 1.00 85.25 222 ARG A C 1
ATOM 1684 O O . ARG A 1 222 ? -14.716 11.007 20.543 1.00 85.25 222 ARG A O 1
ATOM 1691 N N . ARG A 1 223 ? -13.075 12.505 20.166 1.00 78.31 223 ARG A N 1
ATOM 1692 C CA . ARG A 1 223 ? -13.204 13.248 21.434 1.00 78.31 223 ARG A CA 1
ATOM 1693 C C . ARG A 1 223 ? -14.063 14.489 21.255 1.00 78.31 223 ARG A C 1
ATOM 1695 O O . ARG A 1 223 ? -14.842 14.767 22.191 1.00 78.31 223 ARG A O 1
#

Radius of gyration: 23.68 Å; chains: 1; bounding box: 49×97×48 Å

Foldseek 3Di:
DDDDDDDDDDDDDDDDDDDDDDDDDPDDDDDDDDDDDDDDDDDDDDDDDDPPDPPDQPPLDPADPPFFLLLLVLSLQLQQQLLFPPPDFQFFKWFDDPFWIWTQGPVGDTFIDTSNDHNVRVNVRSVVPDDGHDGDSCSVVDQDPDLDLSSLVSQVSNQCSRCQSVLCVLPNQKGWGMWGHDDQWIWTWIDHPPDIDIDIDGSRDHCHPVSVVVSVVVVVVVD

pLDDT: mean 74.38, std 25.51, range [26.27, 97.94]

Sequence (223 aa):
MDEVDGDQARATDGRAVVMTAAMHARMTSTAWSAGPPHGQHGDEAVSSAGTSDPPAPPEHSNLPRGATFRGNLLSRLTLVERSQPEGVAIVEGVEFAEDSTTLITTSGHRIRVPAWSTSEEIHEALAAVMLLAPLDTDCWQSFPYDMTPWAIWLTLHYDLASLEGHLDDNVPGLHLVAVQRDGELARIVTGLGDERFRHGVPLTEQPLAIPVDLAFEVARLRR